Protein AF-A0A4Q5TP94-F1 (afdb_monomer)

Radius of gyration: 24.28 Å; Cα contacts (8 Å, |Δi|>4): 261; chains: 1; bounding box: 68×32×85 Å

Structure (mmCIF, N/CA/C/O backbone):
data_AF-A0A4Q5TP94-F1
#
_entry.id   AF-A0A4Q5TP94-F1
#
loop_
_atom_site.group_PDB
_atom_site.id
_atom_site.type_symbol
_atom_site.label_atom_id
_atom_site.label_alt_id
_atom_site.label_comp_id
_atom_site.label_asym_id
_atom_site.label_entity_id
_atom_site.label_seq_id
_atom_site.pdbx_PDB_ins_code
_atom_site.Cartn_x
_atom_site.Cartn_y
_atom_site.Cartn_z
_atom_site.occupancy
_atom_site.B_iso_or_equiv
_atom_site.auth_seq_id
_atom_site.auth_comp_id
_atom_site.auth_asym_id
_atom_site.auth_atom_id
_atom_site.pdbx_PDB_model_num
ATOM 1 N N . MET A 1 1 ? -49.641 6.069 -58.914 1.00 44.62 1 MET A N 1
ATOM 2 C CA . MET A 1 1 ? -48.815 5.006 -58.295 1.00 44.62 1 MET A CA 1
ATOM 3 C C . MET A 1 1 ? -47.533 5.619 -57.755 1.00 44.62 1 MET A C 1
ATOM 5 O O . MET A 1 1 ? -46.733 6.063 -58.564 1.00 44.62 1 MET A O 1
ATOM 9 N N . LYS A 1 2 ? -47.391 5.685 -56.424 1.00 38.88 2 LYS A N 1
ATOM 10 C CA . LYS A 1 2 ? -46.153 5.626 -55.612 1.00 38.88 2 LYS A CA 1
ATOM 11 C C . LYS A 1 2 ? -46.504 6.172 -54.222 1.00 38.88 2 LYS A C 1
ATOM 13 O O . LYS A 1 2 ? -46.654 7.372 -54.035 1.00 38.88 2 LYS A O 1
ATOM 18 N N . LYS A 1 3 ? -46.765 5.251 -53.290 1.00 39.19 3 LYS A N 1
ATOM 19 C CA . LYS A 1 3 ? -47.048 5.538 -51.880 1.00 39.19 3 LYS A CA 1
ATOM 20 C C . LYS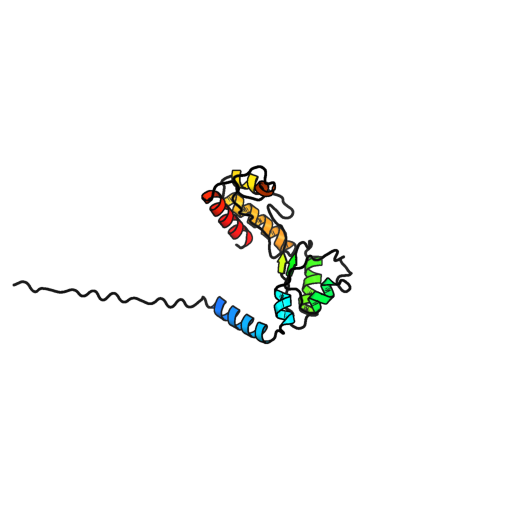 A 1 3 ? -45.753 6.023 -51.222 1.00 39.19 3 LYS A C 1
ATOM 22 O O . LYS A 1 3 ? -44.737 5.342 -51.323 1.00 39.19 3 LYS A O 1
ATOM 27 N N . ILE A 1 4 ? -45.804 7.180 -50.571 1.00 48.00 4 ILE A N 1
ATOM 28 C CA . ILE A 1 4 ? -44.756 7.680 -49.677 1.00 48.00 4 ILE A CA 1
ATOM 29 C C . ILE A 1 4 ? -44.855 6.861 -48.387 1.00 48.00 4 ILE A C 1
ATOM 31 O O . ILE A 1 4 ? -45.866 6.932 -47.690 1.00 48.00 4 ILE A O 1
ATOM 35 N N . LEU A 1 5 ? -43.842 6.039 -48.112 1.00 42.38 5 LEU A N 1
ATOM 36 C CA . LEU A 1 5 ? -43.713 5.294 -46.862 1.00 42.38 5 LEU A CA 1
ATOM 37 C C . LEU A 1 5 ? -42.702 6.033 -45.978 1.00 42.38 5 LEU A C 1
ATOM 39 O O . LEU A 1 5 ? -41.497 5.971 -46.207 1.00 42.38 5 LEU A O 1
ATOM 43 N N . LEU A 1 6 ? -43.224 6.775 -45.003 1.00 41.06 6 LEU A N 1
ATOM 44 C CA . LEU A 1 6 ? -42.462 7.415 -43.938 1.00 41.06 6 LEU A CA 1
ATOM 45 C C . LEU A 1 6 ? -42.059 6.318 -42.934 1.00 41.06 6 LEU A C 1
ATOM 47 O O . LEU A 1 6 ? -42.910 5.798 -42.213 1.00 41.06 6 LEU A O 1
ATOM 51 N N . LEU A 1 7 ? -40.787 5.922 -42.908 1.00 41.53 7 LEU A N 1
ATOM 52 C CA . LEU A 1 7 ? -40.250 5.039 -41.868 1.00 41.53 7 LEU A CA 1
ATOM 53 C C . LEU A 1 7 ? -39.811 5.896 -40.673 1.00 41.53 7 LEU A C 1
ATOM 55 O O . LEU A 1 7 ? -38.733 6.483 -40.682 1.00 41.53 7 LEU A O 1
ATOM 59 N N . LEU A 1 8 ? -40.662 5.970 -39.646 1.00 42.34 8 LEU A N 1
ATOM 60 C CA . LEU A 1 8 ? -40.268 6.403 -38.305 1.00 42.34 8 LEU A CA 1
ATOM 61 C C . LEU A 1 8 ? -39.469 5.267 -37.651 1.00 42.34 8 LEU A C 1
ATOM 63 O O . LEU A 1 8 ? -40.040 4.285 -37.179 1.00 42.34 8 LEU A O 1
ATOM 67 N N . THR A 1 9 ? -38.145 5.387 -37.602 1.00 46.38 9 THR A N 1
ATOM 68 C CA . THR A 1 9 ? -37.312 4.547 -36.734 1.00 46.38 9 THR A CA 1
ATOM 69 C C . THR A 1 9 ? -37.338 5.120 -35.323 1.00 46.38 9 THR A C 1
ATOM 71 O O . THR A 1 9 ? -36.648 6.088 -35.007 1.00 46.38 9 THR A O 1
ATOM 74 N N . MET A 1 10 ? -38.173 4.528 -34.476 1.00 43.81 10 MET A N 1
ATOM 75 C CA . MET A 1 10 ? -38.225 4.786 -33.043 1.00 43.81 10 MET A CA 1
ATOM 76 C C . MET A 1 10 ? -37.039 4.071 -32.379 1.00 43.81 10 MET A C 1
ATOM 78 O O . MET A 1 10 ? -37.111 2.887 -32.060 1.00 43.81 10 MET A O 1
ATOM 82 N N . SER A 1 11 ? -35.919 4.777 -32.216 1.00 48.62 11 SER A N 1
ATOM 83 C CA . SER A 1 11 ? -34.783 4.292 -31.427 1.00 48.62 11 SER A CA 1
ATOM 84 C C . SER A 1 11 ? -35.174 4.258 -29.952 1.00 48.62 11 SER A C 1
ATOM 86 O O . SER A 1 11 ? -35.236 5.292 -29.288 1.00 48.62 11 SER A O 1
ATOM 88 N N . ALA A 1 12 ? -35.454 3.062 -29.437 1.00 45.84 12 ALA A N 1
ATOM 89 C CA . ALA A 1 12 ? -35.575 2.827 -28.008 1.00 45.84 12 ALA A CA 1
ATOM 90 C C . ALA A 1 12 ? -34.204 3.060 -27.356 1.00 45.84 12 ALA A C 1
ATOM 92 O O . ALA A 1 12 ? -33.287 2.250 -27.489 1.00 45.84 12 ALA A O 1
ATOM 93 N N . VAL A 1 13 ? -34.062 4.185 -26.656 1.00 49.41 13 VAL A N 1
ATOM 94 C CA . VAL A 1 13 ? -32.959 4.411 -25.722 1.00 49.41 13 VAL A CA 1
ATOM 95 C C . VAL A 1 13 ? -33.179 3.454 -24.554 1.00 49.41 13 VAL A C 1
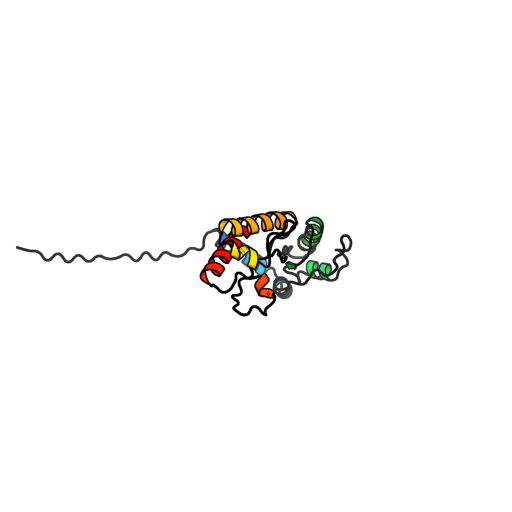ATOM 97 O O . VAL A 1 13 ? -33.965 3.727 -23.649 1.00 49.41 13 VAL A O 1
ATOM 100 N N . LEU A 1 14 ? -32.517 2.295 -24.587 1.00 45.00 14 LEU A N 1
ATOM 101 C CA . LEU A 1 14 ? -32.335 1.497 -23.383 1.00 45.00 14 LEU A CA 1
ATOM 102 C C . LEU A 1 14 ? -31.429 2.296 -22.446 1.00 45.00 14 LEU A C 1
ATOM 104 O O . LEU A 1 14 ? -30.211 2.330 -22.610 1.00 45.00 14 LEU A O 1
ATOM 108 N N . CYS A 1 15 ? -32.037 2.938 -21.451 1.00 41.38 15 CYS A N 1
ATOM 109 C CA . CYS A 1 15 ? -31.337 3.360 -20.250 1.00 41.38 15 CYS A CA 1
ATOM 110 C C . CYS A 1 15 ? -30.747 2.106 -19.597 1.00 41.38 15 CYS A C 1
ATOM 112 O O . CYS A 1 15 ? -31.443 1.362 -18.904 1.00 41.38 15 CYS A O 1
ATOM 114 N N . ALA A 1 16 ? -29.462 1.854 -19.840 1.00 45.34 16 ALA A N 1
ATOM 115 C CA . ALA A 1 16 ? -28.683 0.924 -19.047 1.00 45.34 16 ALA A CA 1
ATOM 116 C C . ALA A 1 16 ? -28.601 1.497 -17.627 1.00 45.34 16 ALA A C 1
ATOM 118 O O . ALA A 1 16 ? -27.752 2.330 -17.317 1.00 45.34 16 ALA A O 1
ATOM 119 N N . ASN A 1 17 ? -29.536 1.088 -16.769 1.00 50.16 17 ASN A N 1
ATOM 120 C CA . ASN A 1 17 ? -29.425 1.290 -15.335 1.00 50.16 17 ASN A CA 1
ATOM 121 C C . ASN A 1 17 ? -28.143 0.582 -14.888 1.00 50.16 17 ASN A C 1
ATOM 123 O O . ASN A 1 17 ? -28.095 -0.646 -14.831 1.00 50.16 17 ASN A O 1
ATOM 127 N N . GLY A 1 18 ? -27.098 1.362 -14.610 1.00 50.06 18 GLY A N 1
ATOM 128 C CA . GLY A 1 18 ? -25.854 0.890 -14.022 1.00 50.06 18 GLY A CA 1
ATOM 129 C C . GLY A 1 18 ? -26.111 0.375 -12.611 1.00 50.06 18 GLY A C 1
ATOM 130 O O . GLY A 1 18 ? -25.888 1.079 -11.630 1.00 50.06 18 GLY A O 1
ATOM 131 N N . GLN A 1 19 ? -26.610 -0.854 -12.493 1.00 52.62 19 GLN A N 1
ATOM 132 C CA . GLN A 1 19 ? -26.571 -1.578 -11.234 1.00 52.62 19 GLN A CA 1
ATOM 133 C C . GLN A 1 19 ? -25.100 -1.840 -10.922 1.00 52.62 19 GLN A C 1
ATOM 135 O O . GLN A 1 19 ? -24.425 -2.580 -11.638 1.00 52.62 19 GLN A O 1
ATOM 140 N N . ALA A 1 20 ? -24.592 -1.205 -9.865 1.00 55.50 20 ALA A N 1
ATOM 141 C CA . ALA A 1 20 ? -23.277 -1.529 -9.334 1.00 55.50 20 ALA A CA 1
ATOM 142 C C . ALA A 1 20 ? -23.196 -3.056 -9.118 1.00 55.50 20 ALA A C 1
ATOM 144 O O . ALA A 1 20 ? -24.155 -3.636 -8.596 1.00 55.50 20 ALA A O 1
ATOM 145 N N . PRO A 1 21 ? -22.096 -3.721 -9.521 1.00 60.91 21 PRO A N 1
ATOM 146 C CA . PRO A 1 21 ? -21.988 -5.175 -9.453 1.00 60.91 21 PRO A CA 1
ATOM 147 C C . PRO A 1 21 ? -22.310 -5.677 -8.040 1.00 60.91 21 PRO A C 1
ATOM 149 O O . PRO A 1 21 ? -21.938 -5.043 -7.055 1.00 60.91 21 PRO A O 1
ATOM 152 N N . ALA A 1 22 ? -23.004 -6.814 -7.922 1.00 67.06 22 ALA A N 1
ATOM 153 C CA . ALA A 1 22 ? -23.578 -7.319 -6.664 1.00 67.06 22 ALA A CA 1
ATOM 154 C C . ALA A 1 22 ? -22.586 -7.406 -5.477 1.00 67.06 22 ALA A C 1
ATOM 156 O O . ALA A 1 22 ? -22.991 -7.336 -4.314 1.00 67.06 22 ALA A O 1
ATOM 157 N N . GLN A 1 23 ? -21.283 -7.515 -5.754 1.00 69.44 23 GLN A N 1
ATOM 158 C CA . GLN A 1 23 ? -20.205 -7.446 -4.762 1.00 69.44 23 GLN A CA 1
ATOM 159 C C . GLN A 1 23 ? -20.129 -6.081 -4.055 1.00 69.44 23 GLN A C 1
ATOM 161 O O . GLN A 1 23 ? -19.986 -6.031 -2.833 1.00 69.44 23 GLN A O 1
ATOM 166 N N . ASN A 1 24 ? -20.330 -4.984 -4.789 1.00 83.62 24 ASN A N 1
ATOM 167 C CA . ASN A 1 24 ? -20.349 -3.629 -4.238 1.00 83.62 24 ASN A CA 1
ATOM 168 C C . ASN A 1 24 ? -21.548 -3.411 -3.310 1.00 83.62 24 ASN A C 1
ATOM 170 O O . ASN A 1 24 ? -21.418 -2.727 -2.298 1.00 83.62 24 ASN A O 1
ATOM 174 N N . ALA A 1 25 ? -22.694 -4.039 -3.595 1.00 92.12 25 ALA A N 1
ATOM 175 C CA . ALA A 1 25 ? -23.866 -3.961 -2.725 1.00 92.12 25 ALA A CA 1
ATOM 176 C C . ALA A 1 25 ? -23.618 -4.650 -1.371 1.00 92.12 25 ALA A C 1
ATOM 178 O O . ALA A 1 25 ? -23.856 -4.046 -0.326 1.00 92.12 25 ALA A O 1
ATOM 179 N N . LYS A 1 26 ? -23.068 -5.876 -1.372 1.00 95.44 26 LYS A N 1
ATOM 180 C CA . LYS A 1 26 ? -22.719 -6.598 -0.133 1.00 95.44 26 LYS A CA 1
ATOM 181 C C . LYS A 1 26 ? -21.668 -5.851 0.689 1.00 95.44 26 LYS A C 1
ATOM 183 O O . LYS A 1 26 ? -21.837 -5.707 1.899 1.00 95.44 26 LYS A O 1
ATOM 188 N N . MET A 1 27 ? -20.618 -5.349 0.031 1.00 95.88 27 MET A N 1
ATOM 189 C CA . MET A 1 27 ? -19.582 -4.536 0.674 1.00 95.88 27 MET A CA 1
ATOM 190 C C . MET A 1 27 ? -20.186 -3.286 1.318 1.00 95.88 27 MET A C 1
ATOM 192 O O . MET A 1 27 ? -19.929 -3.020 2.490 1.00 95.88 27 MET A O 1
ATOM 196 N N . LYS A 1 28 ? -21.049 -2.564 0.594 1.00 95.94 28 LYS A N 1
ATOM 197 C CA . LYS A 1 28 ? -21.728 -1.376 1.117 1.00 95.94 28 LYS A CA 1
ATOM 198 C C . LYS A 1 28 ? -22.568 -1.701 2.350 1.00 95.94 28 LYS A C 1
ATOM 200 O O . LYS A 1 28 ? -22.424 -1.035 3.366 1.00 95.94 28 LYS A O 1
ATOM 205 N N . THR A 1 29 ? -23.405 -2.738 2.296 1.00 97.75 29 THR A N 1
ATOM 206 C CA . THR A 1 29 ? -24.230 -3.144 3.445 1.00 97.75 29 THR A CA 1
ATOM 207 C C . THR A 1 29 ? -23.375 -3.502 4.661 1.00 97.75 29 THR A C 1
ATOM 209 O O . THR A 1 29 ? -23.708 -3.103 5.778 1.00 97.75 29 THR A O 1
ATOM 212 N N . PHE A 1 30 ? -22.267 -4.219 4.457 1.00 97.81 30 PHE A N 1
ATOM 213 C CA . PHE A 1 30 ? -21.338 -4.569 5.529 1.00 97.81 30 PHE A CA 1
ATOM 214 C C . PHE A 1 30 ? -20.686 -3.328 6.155 1.00 97.81 30 PHE A C 1
ATOM 216 O O . PHE A 1 30 ? -20.743 -3.160 7.375 1.00 97.81 30 PHE A O 1
ATOM 223 N N . ILE A 1 31 ? -20.118 -2.438 5.332 1.00 98.06 31 ILE A N 1
ATOM 224 C CA . ILE A 1 31 ? -19.445 -1.218 5.801 1.00 98.06 31 ILE A CA 1
ATOM 225 C C . ILE A 1 31 ? -20.443 -0.281 6.486 1.00 98.06 31 ILE A C 1
ATOM 227 O O . ILE A 1 31 ? -20.159 0.199 7.579 1.00 98.06 31 ILE A O 1
ATOM 231 N N . ASP A 1 32 ? -21.636 -0.076 5.922 1.00 98.38 32 ASP A N 1
ATOM 232 C CA . ASP A 1 32 ? -22.679 0.757 6.533 1.00 98.38 32 ASP A CA 1
ATOM 233 C C . ASP A 1 32 ? -23.067 0.229 7.925 1.00 98.38 32 ASP A C 1
ATOM 235 O O . ASP A 1 32 ? -23.235 0.999 8.873 1.00 98.38 32 ASP A O 1
ATOM 239 N N . ALA A 1 33 ? -23.198 -1.094 8.072 1.00 98.62 33 ALA A N 1
ATOM 240 C CA . ALA A 1 33 ? -23.507 -1.722 9.352 1.00 98.62 33 ALA A CA 1
ATOM 241 C C . ALA A 1 33 ? -22.349 -1.612 10.359 1.00 98.62 33 ALA A C 1
ATOM 243 O O . ALA A 1 33 ? -22.603 -1.439 11.552 1.00 98.62 33 ALA A O 1
ATOM 244 N N . LEU A 1 34 ? -21.094 -1.692 9.904 1.00 98.69 34 LEU A N 1
ATOM 245 C CA . LEU A 1 34 ? -19.908 -1.495 10.742 1.00 98.69 34 LEU A CA 1
ATOM 246 C C . LEU A 1 34 ? -19.784 -0.034 11.201 1.00 98.69 34 LEU A C 1
ATOM 248 O O . LEU A 1 34 ? -19.689 0.225 12.398 1.00 98.69 34 LEU A O 1
ATOM 252 N N . MET A 1 35 ? -19.891 0.923 10.277 1.00 98.56 35 MET A N 1
ATOM 253 C CA . MET A 1 35 ? -19.785 2.365 10.540 1.00 98.56 35 MET A CA 1
ATOM 254 C C . MET A 1 35 ? -20.866 2.883 11.498 1.00 98.56 35 MET A C 1
ATOM 256 O O . MET A 1 35 ? -20.621 3.833 12.245 1.00 98.56 35 MET A O 1
ATOM 260 N N . LYS A 1 36 ? -22.054 2.259 11.517 1.00 98.62 36 LYS A N 1
ATOM 261 C CA . LYS A 1 36 ? -23.118 2.544 12.501 1.00 98.62 36 LYS A CA 1
ATOM 262 C C . LYS A 1 36 ? -22.758 2.122 13.925 1.00 98.62 36 LYS A C 1
ATOM 264 O O . LYS A 1 36 ? -23.311 2.674 14.868 1.00 98.62 36 LYS A O 1
ATOM 269 N N . LYS A 1 37 ? -21.860 1.148 14.089 1.00 98.75 37 LYS A N 1
ATOM 270 C CA . LYS 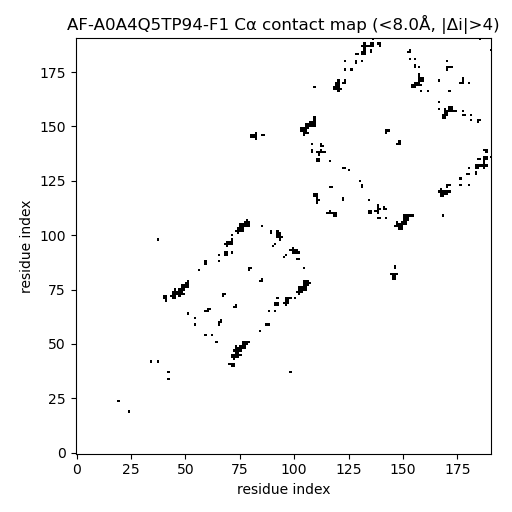A 1 37 ? -21.397 0.681 15.403 1.00 98.75 37 LYS A CA 1
ATOM 271 C C . LYS A 1 37 ? -20.225 1.498 15.934 1.00 98.75 37 LYS A C 1
ATOM 273 O O . LYS A 1 37 ? -19.932 1.372 17.119 1.00 98.75 37 LYS A O 1
ATOM 278 N N . MET A 1 38 ? -19.545 2.266 15.084 1.00 98.75 38 MET A N 1
ATOM 279 C CA . MET A 1 38 ? -18.345 3.026 15.437 1.00 98.75 38 MET A CA 1
ATOM 280 C C . MET A 1 38 ? -18.681 4.336 16.149 1.00 98.75 38 MET A C 1
ATOM 282 O O . MET A 1 38 ? -19.584 5.063 15.721 1.00 98.75 38 MET A O 1
ATOM 286 N N . THR A 1 39 ? -17.901 4.673 17.175 1.00 98.75 39 THR A N 1
ATOM 287 C CA . THR A 1 39 ? -17.875 6.032 17.731 1.00 98.75 39 THR A CA 1
ATOM 288 C C . THR A 1 39 ? -17.196 6.995 16.752 1.00 98.75 39 THR A C 1
ATOM 290 O O . THR A 1 39 ? -16.680 6.589 15.705 1.00 98.75 39 THR A O 1
ATOM 293 N N . LEU A 1 40 ? -17.210 8.295 17.056 1.00 98.56 40 LEU A N 1
ATOM 294 C CA . LEU A 1 40 ? -16.487 9.273 16.245 1.00 98.56 40 LEU A CA 1
ATOM 295 C C . LEU A 1 40 ? -14.972 9.021 16.302 1.00 98.56 40 LEU A C 1
ATOM 297 O O . LEU A 1 40 ? -14.303 9.053 15.274 1.00 98.56 40 LEU A O 1
ATOM 301 N N . GLU A 1 41 ? -14.450 8.701 17.481 1.00 98.44 41 GLU A N 1
ATOM 302 C CA . GLU A 1 41 ? -13.029 8.464 17.740 1.00 98.44 41 GLU A CA 1
ATOM 303 C C . GLU A 1 41 ? -12.509 7.253 16.965 1.00 98.44 41 GLU A C 1
ATOM 305 O O . GLU A 1 41 ? -11.434 7.321 16.381 1.00 98.44 41 GLU A O 1
ATOM 310 N N . GLU A 1 42 ? -13.280 6.167 16.884 1.00 98.69 42 GLU A N 1
ATOM 311 C CA . GLU A 1 42 ? -12.896 4.991 16.092 1.00 98.69 42 GLU A CA 1
ATOM 312 C C . GLU A 1 42 ? -12.904 5.291 14.588 1.00 98.69 42 GLU A C 1
ATOM 314 O O . GLU A 1 42 ? -12.067 4.771 13.852 1.00 98.69 42 GLU A O 1
ATOM 319 N N . LYS A 1 43 ? -13.818 6.152 14.111 1.00 98.75 43 LYS A N 1
ATOM 320 C CA . LYS A 1 43 ? -13.825 6.603 12.706 1.00 98.75 43 LYS A CA 1
ATOM 321 C C . LYS A 1 43 ? -12.593 7.441 12.399 1.00 98.75 43 LYS A C 1
ATOM 323 O O . LYS A 1 43 ? -11.964 7.219 11.372 1.00 98.75 43 LYS A O 1
ATOM 328 N N . LEU A 1 44 ? -12.230 8.355 13.299 1.00 98.38 44 LEU A N 1
ATOM 329 C CA . LEU A 1 44 ? -10.986 9.122 13.201 1.00 98.38 44 LEU A CA 1
ATOM 330 C C . LEU A 1 44 ? -9.762 8.200 13.260 1.00 98.38 44 LEU A C 1
ATOM 332 O O . LEU A 1 44 ? -8.819 8.384 12.498 1.00 98.38 44 LEU A O 1
ATOM 336 N N . GLY A 1 45 ? -9.806 7.165 14.099 1.00 97.88 45 GLY A N 1
ATOM 337 C CA . GLY A 1 45 ? -8.761 6.154 14.205 1.00 97.88 45 GLY A CA 1
ATOM 338 C C . GLY A 1 45 ? -8.478 5.428 12.892 1.00 97.88 45 GLY A C 1
ATOM 339 O O . GLY A 1 45 ? -7.316 5.202 12.567 1.00 97.88 45 GLY A O 1
ATOM 340 N N . GLN A 1 46 ? -9.509 5.137 12.092 1.00 98.62 46 GLN A N 1
ATOM 341 C CA . GLN A 1 46 ? -9.335 4.530 10.765 1.00 98.62 46 GLN A CA 1
ATOM 342 C C . GLN A 1 46 ? -8.582 5.427 9.769 1.00 98.62 46 GLN A C 1
ATOM 344 O O . GLN A 1 46 ? -8.029 4.917 8.799 1.00 98.62 46 GLN A O 1
ATOM 349 N N . LEU A 1 47 ? -8.526 6.741 10.006 1.00 98.12 47 LEU A N 1
ATOM 350 C CA . LEU A 1 47 ? -7.791 7.698 9.169 1.00 98.12 47 LEU A CA 1
ATOM 351 C C . LEU A 1 47 ? -6.326 7.861 9.599 1.00 98.12 47 LEU A C 1
ATOM 353 O O . LEU A 1 47 ? -5.581 8.615 8.976 1.00 98.12 47 LEU A O 1
ATOM 357 N N . ASN A 1 48 ? -5.911 7.188 10.674 1.00 96.00 48 ASN A N 1
ATOM 358 C CA . ASN A 1 48 ? -4.581 7.323 11.243 1.00 96.00 48 ASN A CA 1
ATOM 359 C C . ASN A 1 48 ? -3.641 6.213 10.742 1.00 96.00 48 ASN A C 1
ATOM 361 O O . ASN A 1 48 ? -3.929 5.022 10.911 1.00 96.00 48 ASN A O 1
ATOM 365 N N . LEU A 1 49 ? -2.499 6.621 10.181 1.00 95.00 49 LEU A N 1
ATOM 366 C CA . LEU A 1 49 ? -1.430 5.757 9.665 1.00 95.00 49 LEU A CA 1
ATOM 367 C C . LEU A 1 49 ? -0.081 6.143 10.306 1.00 95.00 49 LEU A C 1
ATOM 369 O O . LEU A 1 49 ? 0.736 6.821 9.682 1.00 95.00 49 LEU A O 1
ATOM 373 N N . PRO A 1 50 ? 0.158 5.781 11.577 1.00 90.00 50 PRO A N 1
ATOM 374 C CA . PRO A 1 50 ? 1.425 6.055 12.237 1.00 90.00 50 PRO A CA 1
ATOM 375 C C . PRO A 1 50 ? 2.536 5.115 11.751 1.00 90.00 50 PRO A C 1
ATOM 377 O O . PRO A 1 50 ? 2.296 4.004 11.270 1.00 90.00 50 PRO A O 1
ATOM 380 N N . THR A 1 51 ? 3.783 5.545 11.941 1.00 81.00 51 THR A N 1
ATOM 381 C CA . THR A 1 51 ? 4.925 4.630 11.900 1.00 81.00 51 THR A CA 1
ATOM 382 C C . THR A 1 51 ? 4.850 3.691 13.100 1.00 81.00 51 THR A C 1
ATOM 384 O O . THR A 1 51 ? 4.366 4.053 14.175 1.00 81.00 51 THR A O 1
ATOM 387 N N . SER A 1 52 ? 5.340 2.464 12.946 1.00 67.44 52 SER A N 1
ATOM 388 C CA . SER A 1 52 ? 5.307 1.491 14.040 1.00 67.44 52 SER A CA 1
ATOM 389 C C . SER A 1 52 ? 6.225 1.830 15.217 1.00 67.44 52 SER A C 1
ATOM 391 O O . SER A 1 52 ? 6.088 1.215 16.272 1.00 67.44 52 SER A O 1
ATOM 393 N N . GLY A 1 53 ? 7.189 2.739 15.028 1.00 62.44 53 GLY A N 1
ATOM 394 C CA . GLY A 1 53 ? 8.326 2.913 15.935 1.00 62.44 53 GLY A CA 1
ATOM 395 C C . GLY A 1 53 ? 9.127 1.616 16.128 1.00 62.44 53 GLY A C 1
ATOM 396 O O . GLY A 1 53 ? 8.937 0.635 15.395 1.00 62.44 53 GLY A O 1
ATOM 397 N N . ASP A 1 54 ? 9.983 1.599 17.152 1.00 52.19 54 ASP A N 1
ATOM 398 C CA . ASP A 1 54 ? 10.766 0.439 17.602 1.00 52.19 54 ASP A CA 1
ATOM 399 C C . ASP A 1 54 ? 9.886 -0.614 18.296 1.00 52.19 54 ASP A C 1
ATOM 401 O O . ASP A 1 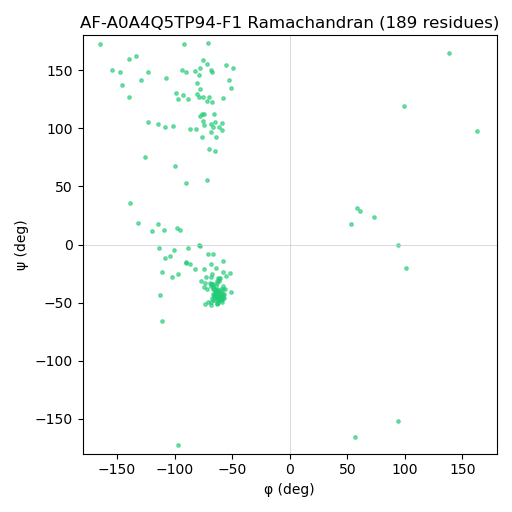54 ? 10.122 -0.994 19.439 1.00 52.19 54 ASP A O 1
ATOM 405 N N . MET A 1 55 ? 8.825 -1.104 17.647 1.00 57.84 55 MET A N 1
ATOM 406 C CA . MET A 1 55 ? 8.123 -2.279 18.167 1.00 57.84 55 MET A CA 1
ATOM 407 C C . MET A 1 55 ? 9.097 -3.464 18.192 1.00 57.84 55 MET A C 1
ATOM 409 O O . MET A 1 55 ? 9.359 -4.083 17.160 1.00 57.84 55 MET A O 1
ATOM 413 N N . VAL A 1 56 ? 9.647 -3.783 19.359 1.00 53.81 56 VAL A N 1
ATOM 414 C CA . VAL A 1 56 ? 10.481 -4.966 19.567 1.00 53.81 56 VAL A CA 1
ATOM 415 C C . VAL A 1 56 ? 9.568 -6.186 19.692 1.00 53.81 56 VAL A C 1
ATOM 417 O O . VAL A 1 56 ? 8.535 -6.165 20.367 1.00 53.81 56 VAL A O 1
ATOM 420 N N . THR A 1 57 ? 9.912 -7.267 18.995 1.00 53.25 57 THR A N 1
ATOM 421 C CA . THR A 1 57 ? 9.202 -8.548 19.093 1.00 53.25 57 THR A CA 1
ATOM 422 C C . THR A 1 57 ? 9.210 -9.046 20.538 1.00 53.25 57 THR A C 1
ATOM 424 O O . THR A 1 57 ? 10.276 -9.167 21.129 1.00 53.25 57 THR A O 1
ATOM 427 N N . GLY A 1 58 ? 8.034 -9.348 21.095 1.00 48.72 58 GLY A N 1
ATOM 428 C CA . GLY A 1 58 ? 7.873 -9.770 22.496 1.00 48.72 58 GLY A CA 1
ATOM 429 C C . GLY A 1 58 ? 7.383 -8.667 23.445 1.00 48.72 58 GLY A C 1
ATOM 430 O O . GLY A 1 58 ? 6.773 -8.983 24.459 1.00 48.72 58 GLY A O 1
ATOM 431 N N . GLU A 1 59 ? 7.526 -7.390 23.074 1.00 52.38 59 GLU A N 1
ATOM 432 C CA . GLU A 1 59 ? 7.038 -6.229 23.848 1.00 52.38 59 GLU A CA 1
ATOM 433 C C . GLU A 1 59 ? 5.839 -5.533 23.189 1.00 52.38 59 GLU A C 1
ATOM 435 O O . GLU A 1 59 ? 5.411 -4.444 23.577 1.00 52.38 59 GLU A O 1
ATOM 440 N N . ALA A 1 60 ? 5.235 -6.183 22.193 1.00 52.88 60 ALA A N 1
ATOM 441 C CA . ALA A 1 60 ? 4.084 -5.644 21.482 1.00 52.88 60 ALA A CA 1
ATOM 442 C C . ALA A 1 60 ? 2.892 -5.336 22.411 1.00 52.88 60 ALA A C 1
ATOM 444 O O . ALA A 1 60 ? 2.006 -4.615 21.995 1.00 52.88 60 ALA A O 1
ATOM 445 N N . GLY A 1 61 ? 2.853 -5.818 23.659 1.00 51.50 61 GLY A N 1
ATOM 446 C CA . GLY A 1 61 ? 1.818 -5.458 24.638 1.00 51.50 61 GLY A CA 1
ATOM 447 C C . GLY A 1 61 ? 2.039 -4.137 25.396 1.00 51.50 61 GLY A C 1
ATOM 448 O O . GLY A 1 61 ? 1.075 -3.586 25.923 1.00 51.50 61 GLY A O 1
ATOM 449 N N . SER A 1 62 ? 3.270 -3.619 25.471 1.00 56.84 62 SER A N 1
ATOM 450 C CA . SER A 1 62 ? 3.644 -2.470 26.323 1.00 56.84 62 SER A CA 1
ATOM 451 C C . SER A 1 62 ? 3.931 -1.178 25.553 1.00 56.84 62 SER A C 1
ATOM 453 O O . SER A 1 62 ? 4.000 -0.107 26.162 1.00 56.84 62 SER A O 1
ATOM 455 N N . SER A 1 63 ? 4.047 -1.249 24.226 1.00 71.38 63 SER A N 1
ATOM 456 C CA . SER A 1 63 ? 4.286 -0.076 23.380 1.00 71.38 63 SER A CA 1
ATOM 457 C C . SER A 1 63 ? 3.083 0.884 23.336 1.00 71.38 63 SER A C 1
ATOM 459 O O . SER A 1 63 ? 1.924 0.473 23.438 1.00 71.38 63 SER A O 1
ATOM 461 N N . ASP A 1 64 ? 3.342 2.184 23.147 1.00 82.00 64 ASP A N 1
ATOM 462 C CA . ASP A 1 64 ? 2.285 3.199 22.983 1.00 82.00 64 ASP A CA 1
ATOM 463 C C . ASP A 1 64 ? 1.368 2.879 21.790 1.00 82.00 64 ASP A C 1
ATOM 465 O O . ASP A 1 64 ? 0.147 3.042 21.851 1.00 82.00 64 ASP A O 1
ATOM 469 N N . ILE A 1 65 ? 1.943 2.322 20.720 1.00 85.56 65 ILE A N 1
ATOM 470 C CA . ILE A 1 65 ? 1.178 1.947 19.535 1.00 85.56 65 ILE A CA 1
ATOM 471 C C . ILE A 1 65 ? 0.204 0.796 19.811 1.00 85.56 65 ILE A C 1
ATOM 473 O O . ILE A 1 65 ? -0.927 0.832 19.335 1.00 85.56 65 ILE A O 1
ATOM 477 N N . ALA A 1 66 ? 0.568 -0.174 20.649 1.00 87.25 66 ALA A N 1
ATOM 478 C CA . ALA A 1 66 ? -0.323 -1.270 21.017 1.00 87.25 66 ALA A CA 1
ATOM 479 C C . ALA A 1 66 ? -1.572 -0.798 21.764 1.00 87.25 66 ALA A C 1
ATOM 481 O O . ALA A 1 66 ? -2.677 -1.276 21.500 1.00 87.25 66 ALA A O 1
ATOM 482 N N . LYS A 1 67 ? -1.406 0.189 22.653 1.00 90.81 67 LYS A N 1
ATOM 483 C CA . LYS A 1 67 ? -2.521 0.830 23.361 1.00 90.81 67 LYS A CA 1
ATOM 484 C C . LYS A 1 67 ? -3.446 1.546 22.380 1.00 90.81 67 LYS A C 1
ATOM 486 O O . LYS A 1 67 ? -4.658 1.356 22.446 1.00 90.81 67 LYS A O 1
ATOM 491 N N . LYS A 1 68 ? -2.880 2.300 21.431 1.00 93.50 68 LYS A N 1
ATOM 492 C CA . LYS A 1 68 ? -3.642 2.986 20.374 1.00 93.50 68 LYS A CA 1
ATOM 493 C C . LYS A 1 68 ? -4.402 2.006 19.477 1.00 93.50 68 LYS A C 1
ATOM 495 O O . LYS A 1 68 ? -5.564 2.250 19.161 1.00 93.50 68 LYS A O 1
ATOM 500 N N . ILE A 1 69 ? -3.794 0.873 19.116 1.00 94.62 69 ILE A N 1
ATOM 501 C CA . ILE A 1 69 ? -4.456 -0.195 18.349 1.00 94.62 69 ILE A CA 1
ATOM 502 C C . ILE A 1 69 ? -5.635 -0.776 19.140 1.00 94.62 69 ILE A C 1
ATOM 504 O O . ILE A 1 69 ? -6.748 -0.844 18.620 1.00 94.62 69 ILE A O 1
ATOM 508 N N . ALA A 1 70 ? -5.428 -1.152 20.407 1.00 94.50 70 ALA A N 1
ATOM 509 C CA . ALA A 1 70 ? -6.496 -1.688 21.254 1.00 94.50 70 ALA A CA 1
ATOM 510 C C . ALA A 1 70 ? -7.638 -0.675 21.474 1.00 94.50 70 ALA A C 1
ATOM 512 O O . ALA A 1 70 ? -8.801 -1.062 21.557 1.00 94.50 70 ALA A O 1
ATOM 513 N N . ALA A 1 71 ? -7.325 0.623 21.496 1.00 96.25 71 ALA A N 1
ATOM 514 C CA . ALA A 1 71 ? -8.300 1.708 21.581 1.00 96.25 71 ALA A CA 1
ATOM 515 C C . ALA A 1 71 ? -9.009 2.033 20.246 1.00 96.25 71 ALA A C 1
ATOM 517 O O . ALA A 1 71 ? -9.851 2.927 20.215 1.00 96.25 71 ALA A O 1
ATOM 518 N N . GLY A 1 72 ? -8.689 1.344 19.143 1.00 97.25 72 GLY A N 1
ATOM 519 C CA . GLY A 1 72 ? -9.295 1.591 17.828 1.00 97.25 72 GLY A CA 1
ATOM 520 C C . GLY A 1 72 ? -8.827 2.884 17.150 1.00 97.25 72 GLY A C 1
ATOM 521 O O . GLY A 1 72 ? -9.537 3.421 16.305 1.00 97.25 72 GLY A O 1
ATOM 522 N N . GLN A 1 73 ? -7.646 3.392 17.513 1.00 97.00 73 GLN A N 1
ATOM 523 C CA . GLN A 1 73 ? -7.104 4.684 17.066 1.00 97.00 73 GLN A CA 1
ATOM 524 C C . GLN A 1 73 ? -6.110 4.568 15.893 1.00 97.00 73 GLN A C 1
ATOM 526 O O . GLN A 1 73 ? -5.353 5.505 15.627 1.00 97.00 73 GLN A O 1
ATOM 531 N N . VAL A 1 74 ? -6.062 3.412 15.226 1.00 96.69 74 VAL A N 1
ATOM 532 C CA . VAL A 1 74 ? -5.115 3.100 14.144 1.00 96.69 74 VAL A CA 1
ATOM 533 C C . VAL A 1 74 ? -5.846 2.328 13.042 1.00 96.69 74 VAL A C 1
ATOM 535 O O . VAL A 1 74 ? -6.487 1.320 13.337 1.00 96.69 74 VAL A O 1
ATOM 538 N N . GLY A 1 75 ? -5.757 2.790 11.791 1.00 97.31 75 GLY A N 1
ATOM 539 C CA . GLY A 1 75 ? -6.318 2.110 10.612 1.00 97.31 75 GLY A CA 1
ATOM 540 C C . GLY A 1 75 ? -5.290 1.261 9.861 1.00 97.31 75 GLY A C 1
ATOM 541 O O . GLY A 1 75 ? -5.622 0.268 9.215 1.00 97.31 75 GLY A O 1
ATOM 542 N N . GLY A 1 76 ? -4.012 1.610 9.986 1.00 96.81 76 GLY A N 1
ATOM 543 C CA . GLY A 1 76 ? -2.913 0.857 9.402 1.00 96.81 76 GLY A CA 1
ATOM 544 C C . GLY A 1 76 ? -1.572 1.255 9.992 1.00 96.81 76 GLY A C 1
ATOM 545 O O . GLY A 1 76 ? -1.467 2.212 10.755 1.00 96.81 76 GLY A O 1
ATOM 546 N N . LEU A 1 77 ? -0.540 0.509 9.624 1.00 95.00 77 LEU A N 1
ATOM 547 C CA . LEU A 1 77 ? 0.855 0.776 9.951 1.00 95.00 77 LEU A CA 1
ATOM 548 C C . LEU A 1 77 ? 1.694 0.620 8.693 1.00 95.00 77 LEU A C 1
ATOM 550 O O . LEU A 1 77 ? 1.277 -0.031 7.734 1.00 95.00 77 LEU A O 1
ATOM 554 N N . PHE A 1 78 ? 2.899 1.174 8.707 1.00 92.69 78 PHE A N 1
ATOM 555 C CA . PHE A 1 78 ? 3.838 0.966 7.616 1.00 92.69 78 PHE A CA 1
ATOM 556 C C . PHE A 1 78 ? 5.271 0.762 8.095 1.00 92.69 78 PHE A C 1
ATOM 558 O O . PHE A 1 78 ? 5.616 1.105 9.229 1.00 92.69 78 PHE A O 1
ATOM 565 N N . ASN A 1 79 ? 6.082 0.159 7.223 1.00 86.44 79 ASN A N 1
ATOM 566 C CA . ASN A 1 79 ? 7.491 -0.179 7.438 1.00 86.44 79 ASN A CA 1
ATOM 567 C C . ASN A 1 79 ? 7.750 -1.155 8.602 1.00 86.44 79 ASN A C 1
ATOM 569 O O . ASN A 1 79 ? 8.834 -1.191 9.182 1.00 86.44 79 ASN A O 1
ATOM 573 N N . ILE A 1 80 ? 6.775 -2.022 8.895 1.00 89.62 80 ILE A N 1
ATOM 574 C CA . ILE A 1 80 ? 6.984 -3.222 9.714 1.00 89.62 80 ILE A CA 1
ATOM 575 C C . ILE A 1 80 ? 7.408 -4.356 8.786 1.00 89.62 80 ILE A C 1
ATOM 577 O O . ILE A 1 80 ? 6.683 -4.675 7.853 1.00 89.62 80 ILE A O 1
ATOM 581 N N . LYS A 1 81 ? 8.548 -4.991 9.064 1.00 90.44 81 LYS A N 1
ATOM 582 C CA . LYS A 1 81 ? 9.057 -6.144 8.309 1.00 90.44 81 LYS A CA 1
ATOM 583 C C . LYS A 1 81 ? 8.914 -7.440 9.113 1.00 90.44 81 LYS A C 1
ATOM 585 O O . LYS A 1 81 ? 9.121 -7.427 10.330 1.00 90.44 81 LYS A O 1
ATOM 590 N N . GLY A 1 82 ? 8.601 -8.543 8.433 1.00 93.25 82 GLY A N 1
ATOM 591 C CA . GLY A 1 82 ? 8.501 -9.880 9.013 1.00 93.25 82 GLY A CA 1
ATOM 592 C C . GLY A 1 82 ? 7.068 -10.317 9.327 1.00 93.25 82 GLY A C 1
ATOM 593 O O . GLY A 1 82 ? 6.412 -9.755 10.212 1.00 93.25 82 GLY A O 1
ATOM 594 N N . ALA A 1 83 ? 6.627 -11.406 8.694 1.00 95.88 83 ALA A N 1
ATOM 595 C CA . ALA A 1 83 ? 5.280 -11.960 8.841 1.00 95.88 83 ALA A CA 1
ATOM 596 C C . ALA A 1 83 ? 4.914 -12.288 10.296 1.00 95.88 83 ALA A C 1
ATOM 598 O O . ALA A 1 83 ? 3.782 -12.058 10.723 1.00 95.88 83 ALA A O 1
ATOM 599 N N . ALA A 1 84 ? 5.868 -12.793 11.086 1.00 94.25 84 ALA A N 1
ATOM 600 C CA . ALA A 1 84 ? 5.646 -13.097 12.500 1.00 94.25 84 ALA A CA 1
ATOM 601 C C . ALA A 1 84 ? 5.304 -11.833 13.306 1.00 94.25 84 ALA A C 1
ATOM 603 O O . ALA A 1 84 ? 4.340 -11.825 14.068 1.00 94.25 84 ALA A O 1
ATOM 604 N N . LYS A 1 85 ? 6.046 -10.739 13.092 1.00 90.88 85 LYS A N 1
ATOM 605 C CA . LYS A 1 85 ? 5.813 -9.463 13.776 1.00 90.88 85 LYS A CA 1
ATOM 606 C C . LYS A 1 85 ? 4.487 -8.840 13.342 1.00 90.88 85 LYS A C 1
ATOM 608 O O . LYS A 1 85 ? 3.698 -8.440 14.194 1.00 90.88 85 LYS A O 1
ATOM 613 N N . ILE A 1 86 ? 4.213 -8.814 12.036 1.00 94.12 86 ILE A N 1
ATOM 614 C CA . ILE A 1 86 ? 2.941 -8.321 11.484 1.00 94.12 86 ILE A CA 1
ATOM 615 C C . ILE A 1 86 ? 1.759 -9.109 12.053 1.00 94.12 86 ILE A C 1
ATOM 617 O O . ILE A 1 86 ? 0.766 -8.513 12.470 1.00 94.12 86 ILE A O 1
ATOM 621 N N . ARG A 1 87 ? 1.876 -10.438 12.146 1.00 95.88 87 ARG A N 1
ATOM 622 C CA . ARG A 1 87 ? 0.835 -11.294 12.722 1.00 95.88 87 ARG A CA 1
ATOM 623 C C . ARG A 1 87 ? 0.539 -10.947 14.177 1.00 95.88 87 ARG A C 1
ATOM 625 O O . ARG A 1 87 ? -0.633 -10.850 14.530 1.00 95.88 87 ARG A O 1
ATOM 632 N N . GLU A 1 88 ? 1.558 -10.761 15.011 1.00 92.75 88 GLU A N 1
ATOM 633 C CA . GLU A 1 88 ? 1.347 -10.399 16.418 1.00 92.75 88 GLU A CA 1
ATOM 634 C C . GLU A 1 88 ? 0.683 -9.024 16.562 1.00 92.75 88 GLU A C 1
ATOM 636 O O . GLU A 1 88 ? -0.240 -8.864 17.359 1.00 92.75 88 GLU A O 1
ATOM 641 N N . VAL A 1 89 ? 1.058 -8.050 15.729 1.00 93.00 89 VAL A N 1
ATOM 642 C CA . VAL A 1 89 ? 0.401 -6.733 15.712 1.00 93.00 89 VAL A CA 1
ATOM 643 C C . VAL A 1 89 ? -1.051 -6.837 15.233 1.00 93.00 89 VAL A C 1
ATOM 645 O O . VAL A 1 89 ? -1.947 -6.257 15.844 1.00 93.00 89 VAL A O 1
ATOM 648 N N . GLN A 1 90 ? -1.319 -7.620 14.185 1.00 96.88 90 GLN A N 1
ATOM 649 C CA . GLN A 1 90 ? -2.677 -7.826 13.679 1.00 96.88 90 GLN A CA 1
ATOM 650 C C . GLN A 1 90 ? -3.573 -8.525 14.715 1.00 96.88 90 GLN A C 1
ATOM 652 O O . GLN A 1 90 ? -4.749 -8.181 14.847 1.00 96.88 90 GLN A O 1
ATOM 657 N N . LYS A 1 91 ? -3.026 -9.461 15.507 1.00 96.31 91 LYS A N 1
ATOM 658 C CA . LYS A 1 91 ? -3.755 -10.076 16.627 1.00 96.31 91 LYS A CA 1
ATOM 659 C C . LYS A 1 91 ? -4.203 -9.043 17.656 1.00 96.31 91 LYS A C 1
ATOM 661 O O . LYS A 1 91 ? -5.318 -9.155 18.147 1.00 96.31 91 LYS A O 1
ATOM 666 N N . LEU A 1 92 ? -3.404 -8.016 17.959 1.00 93.31 92 LEU A N 1
ATOM 667 C CA . LEU A 1 92 ? -3.834 -6.953 18.879 1.00 93.31 92 LEU A CA 1
ATOM 668 C C . LEU A 1 92 ? -5.099 -6.252 18.368 1.00 93.31 92 LEU A C 1
ATOM 670 O O . LEU A 1 92 ? -6.061 -6.096 19.119 1.00 93.31 92 LEU A O 1
ATOM 674 N N . ALA A 1 93 ? -5.130 -5.889 17.084 1.00 96.81 93 ALA A N 1
ATOM 675 C CA . ALA A 1 93 ? -6.298 -5.256 16.479 1.00 96.81 93 ALA A CA 1
ATOM 676 C C . ALA A 1 93 ? -7.527 -6.177 16.520 1.00 96.81 93 ALA A C 1
ATOM 678 O O . ALA A 1 93 ? -8.599 -5.760 16.959 1.00 96.81 93 ALA A O 1
ATOM 679 N N . VAL A 1 94 ? -7.370 -7.445 16.138 1.00 98.31 94 VAL A N 1
ATOM 680 C CA . VAL A 1 94 ? -8.482 -8.404 16.011 1.00 98.31 94 VAL A CA 1
ATOM 681 C C . VAL A 1 94 ? -8.966 -8.954 17.360 1.00 98.31 94 VAL A C 1
ATOM 683 O O . VAL A 1 94 ? -10.148 -9.258 17.514 1.00 98.31 94 VAL A O 1
ATOM 686 N N . GLU A 1 95 ? -8.091 -9.096 18.353 1.00 97.75 95 GLU A N 1
ATOM 687 C CA . GLU A 1 95 ? -8.427 -9.740 19.629 1.00 97.75 95 GLU A CA 1
ATOM 688 C C . GLU A 1 95 ? -8.675 -8.748 20.766 1.00 97.75 95 GLU A C 1
ATOM 690 O O . GLU A 1 95 ? -9.412 -9.081 21.697 1.00 97.75 95 GLU A O 1
ATOM 695 N N . LYS A 1 96 ? -8.066 -7.554 20.727 1.00 96.75 96 LYS A N 1
ATOM 696 C CA . LYS A 1 96 ? -8.105 -6.596 21.846 1.00 96.75 96 LYS A CA 1
ATOM 697 C C . LYS A 1 96 ? -8.922 -5.339 21.564 1.00 96.75 96 LYS A C 1
ATOM 699 O O . LYS A 1 96 ? -9.399 -4.738 22.522 1.00 96.75 96 LYS A O 1
ATOM 704 N N . SER A 1 97 ? -9.113 -4.945 20.302 1.00 97.81 97 SER A N 1
ATOM 705 C CA . SER A 1 97 ? -9.959 -3.785 19.988 1.00 97.81 97 SER A CA 1
ATOM 706 C C . SER A 1 97 ? -11.452 -4.121 20.053 1.00 97.81 97 SER A C 1
ATOM 708 O O . SER A 1 97 ? -11.872 -5.254 19.806 1.00 97.81 97 SER A O 1
ATOM 710 N N . ARG A 1 98 ? -12.281 -3.116 20.359 1.00 98.56 98 ARG A N 1
ATOM 711 C CA . ARG A 1 98 ? -13.733 -3.282 20.549 1.00 98.56 98 ARG A CA 1
ATOM 712 C C . ARG A 1 98 ? -14.445 -3.842 19.313 1.00 98.56 98 ARG A C 1
ATOM 714 O O . ARG A 1 98 ? -15.299 -4.717 19.443 1.00 98.56 98 ARG A O 1
ATOM 721 N N . LEU A 1 99 ? -14.117 -3.321 18.128 1.00 98.62 99 LEU A N 1
ATOM 722 C CA . LEU A 1 99 ? -14.754 -3.699 16.859 1.00 98.62 99 LEU A CA 1
ATOM 723 C C . LEU A 1 99 ? -13.941 -4.680 16.014 1.00 98.62 99 LEU A C 1
ATOM 725 O O . LEU A 1 99 ? -14.455 -5.149 15.001 1.00 98.62 99 LEU A O 1
ATOM 729 N N . LYS A 1 100 ? -12.717 -5.022 16.434 1.00 98.56 100 LYS A N 1
ATOM 730 C CA . LYS A 1 100 ? -11.870 -6.026 15.773 1.00 98.56 100 LYS A CA 1
ATOM 731 C C . LYS A 1 100 ? -11.568 -5.702 14.306 1.00 98.56 100 LYS A C 1
ATOM 733 O O . LYS A 1 100 ? -11.455 -6.605 13.478 1.00 98.56 100 LYS A O 1
ATOM 738 N N . ILE A 1 101 ? -11.486 -4.412 13.976 1.00 98.75 101 ILE A N 1
ATOM 739 C CA . ILE A 1 101 ? -11.189 -3.956 12.615 1.00 98.75 101 ILE A CA 1
ATOM 740 C C . ILE A 1 101 ? -9.704 -4.250 12.336 1.00 98.75 101 ILE A C 1
ATOM 742 O O . ILE A 1 101 ? -8.862 -3.818 13.126 1.00 98.75 101 ILE A O 1
ATOM 746 N N . PRO A 1 102 ? -9.367 -5.007 11.275 1.00 98.62 102 PRO A N 1
ATOM 747 C CA . PRO A 1 102 ? -7.982 -5.337 10.956 1.00 98.62 102 PRO A CA 1
ATOM 748 C C . PRO A 1 102 ? -7.225 -4.120 10.415 1.00 98.62 102 PRO A C 1
ATOM 750 O O . PRO A 1 102 ? -7.817 -3.219 9.825 1.00 98.62 102 PRO A O 1
ATOM 753 N N . LEU A 1 103 ? -5.904 -4.133 10.575 1.00 98.25 103 LEU A N 1
ATOM 754 C CA . LEU A 1 103 ? -4.999 -3.095 10.088 1.00 98.25 103 LEU A CA 1
ATOM 755 C C . LEU A 1 103 ? -4.509 -3.388 8.667 1.00 98.25 103 LEU A C 1
ATOM 757 O O . LEU A 1 103 ? -4.289 -4.551 8.308 1.00 98.25 103 LEU A O 1
ATOM 761 N N . LEU A 1 104 ? -4.254 -2.323 7.904 1.00 98.44 104 LEU A N 1
ATOM 762 C CA . LEU A 1 104 ? -3.386 -2.364 6.723 1.00 98.44 104 LEU A CA 1
ATOM 763 C C . LEU A 1 104 ? -1.906 -2.347 7.132 1.00 98.44 104 LEU A C 1
ATOM 765 O O . LEU A 1 104 ? -1.536 -1.671 8.091 1.00 98.44 104 LEU A O 1
ATOM 769 N N . PHE A 1 105 ? -1.060 -3.043 6.369 1.00 97.81 105 PHE A N 1
ATOM 770 C CA . PHE A 1 105 ? 0.396 -3.042 6.535 1.00 97.81 105 PHE A CA 1
ATOM 771 C C . PHE A 1 105 ? 1.063 -2.608 5.229 1.00 97.81 105 PHE A C 1
ATOM 773 O O . PHE A 1 105 ? 1.083 -3.362 4.253 1.00 97.81 105 PHE A O 1
ATOM 780 N N . GLY A 1 106 ? 1.554 -1.368 5.231 1.00 97.06 106 GLY A N 1
ATOM 781 C CA . GLY A 1 106 ? 2.198 -0.702 4.104 1.00 97.06 106 GLY A CA 1
ATOM 782 C C . GLY A 1 106 ? 3.723 -0.833 4.100 1.00 97.06 106 GLY A C 1
ATOM 783 O O . GLY A 1 106 ? 4.346 -0.902 5.162 1.00 97.06 106 GLY A O 1
ATOM 784 N N . MET A 1 107 ? 4.343 -0.822 2.921 1.00 96.88 107 MET A N 1
ATOM 785 C CA . MET A 1 107 ? 5.799 -0.687 2.782 1.00 96.88 107 MET A CA 1
ATOM 786 C C . MET A 1 107 ? 6.202 -0.092 1.425 1.00 96.88 107 MET A C 1
ATOM 788 O O . MET A 1 107 ? 5.551 -0.329 0.403 1.00 96.88 107 MET A O 1
ATOM 792 N N . ASP A 1 108 ? 7.325 0.621 1.404 1.00 97.88 108 ASP A N 1
ATOM 793 C CA . ASP A 1 108 ? 8.017 1.046 0.183 1.00 97.88 108 ASP A CA 1
ATOM 794 C C . ASP A 1 108 ? 8.661 -0.159 -0.537 1.00 97.88 108 ASP A C 1
ATOM 796 O O . ASP A 1 108 ? 9.846 -0.448 -0.388 1.00 97.88 108 ASP A O 1
ATOM 800 N N . VAL A 1 109 ? 7.868 -0.888 -1.329 1.00 98.38 109 VAL A N 1
ATOM 801 C CA . VAL A 1 109 ? 8.309 -2.020 -2.169 1.00 98.38 109 VAL A CA 1
ATOM 802 C C . VAL A 1 109 ? 8.471 -1.520 -3.606 1.00 98.38 109 VAL A C 1
ATOM 804 O O . VAL A 1 109 ? 7.696 -1.844 -4.507 1.00 98.38 109 VAL A O 1
ATOM 807 N N . ILE A 1 110 ? 9.464 -0.650 -3.793 1.00 98.56 110 ILE A N 1
ATOM 808 C CA . ILE A 1 110 ? 9.592 0.197 -4.988 1.00 98.56 110 ILE A CA 1
ATOM 809 C C . ILE A 1 110 ? 10.037 -0.595 -6.222 1.00 98.56 110 ILE A C 1
ATOM 811 O O . ILE A 1 110 ? 9.397 -0.532 -7.267 1.00 98.56 110 ILE A O 1
ATOM 815 N N . HIS A 1 111 ? 11.120 -1.364 -6.103 1.00 98.50 111 HIS A N 1
ATOM 816 C CA . HIS A 1 111 ? 11.707 -2.121 -7.216 1.00 98.50 111 HIS A CA 1
ATOM 817 C C . HIS A 1 111 ? 12.159 -3.524 -6.787 1.00 98.50 111 HIS A C 1
ATOM 819 O O . HIS A 1 111 ? 13.177 -4.044 -7.237 1.00 98.50 111 HIS A O 1
ATOM 825 N N . GLY A 1 112 ? 11.404 -4.137 -5.877 1.00 98.06 112 GLY A N 1
ATOM 826 C CA . GLY A 1 112 ? 11.732 -5.426 -5.271 1.00 98.06 112 GLY A CA 1
ATOM 827 C C . GLY A 1 112 ? 11.447 -5.437 -3.776 1.00 98.06 112 GLY A C 1
ATOM 828 O O . GLY A 1 112 ? 11.240 -4.380 -3.179 1.00 98.06 112 GLY A O 1
ATOM 829 N N . TYR A 1 113 ? 11.413 -6.633 -3.186 1.00 98.50 113 TYR A N 1
ATOM 830 C CA . TYR A 1 113 ? 11.233 -6.810 -1.742 1.00 98.50 113 TYR A CA 1
ATOM 831 C C . TYR A 1 113 ? 12.504 -7.341 -1.074 1.00 98.50 113 TYR A C 1
ATOM 833 O O . TYR A 1 113 ? 13.129 -6.646 -0.275 1.00 98.50 113 TYR A O 1
ATOM 841 N N . GLN A 1 114 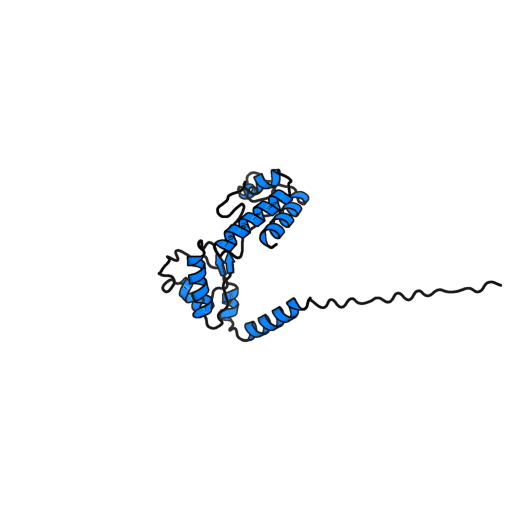? 12.897 -8.570 -1.408 1.00 98.12 114 GLN A N 1
ATOM 842 C CA . GLN A 1 114 ? 14.207 -9.138 -1.077 1.00 98.12 114 GLN A CA 1
ATOM 843 C C . GLN A 1 114 ? 15.010 -9.334 -2.361 1.00 98.12 114 GLN A C 1
ATOM 845 O O . GLN A 1 114 ? 16.181 -8.963 -2.428 1.00 98.12 114 GLN A O 1
ATOM 850 N N . THR A 1 115 ? 14.361 -9.852 -3.406 1.00 98.69 115 THR A N 1
ATOM 851 C CA . THR A 1 115 ? 14.917 -9.834 -4.757 1.00 98.69 115 THR A CA 1
ATOM 852 C C . THR A 1 115 ? 14.778 -8.427 -5.328 1.00 98.69 115 THR A C 1
ATOM 854 O O . THR A 1 115 ? 13.667 -7.957 -5.584 1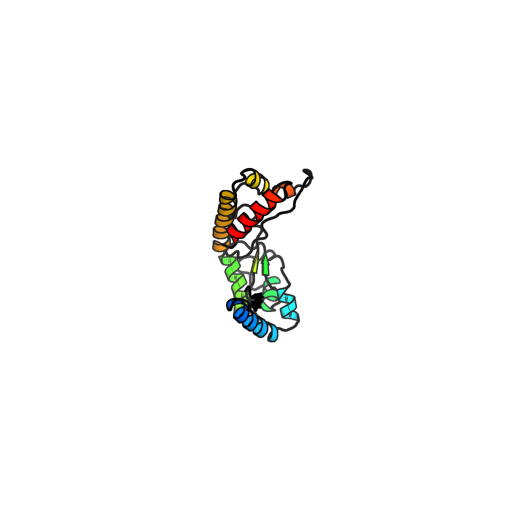.00 98.69 115 THR A O 1
ATOM 857 N N . MET A 1 116 ? 15.911 -7.749 -5.516 1.00 98.62 116 MET A N 1
ATOM 858 C CA . MET A 1 116 ? 15.959 -6.382 -6.034 1.00 98.62 116 MET A CA 1
ATOM 859 C C . MET A 1 116 ? 16.134 -6.381 -7.554 1.00 98.62 116 MET A C 1
ATOM 861 O O . MET A 1 116 ? 17.055 -7.000 -8.087 1.00 98.62 116 MET A O 1
ATOM 865 N N . PHE A 1 117 ? 15.271 -5.645 -8.244 1.00 98.81 117 PHE A N 1
ATOM 866 C CA . PHE A 1 117 ? 15.388 -5.316 -9.665 1.00 98.81 117 PHE A CA 1
ATOM 867 C C . PHE A 1 117 ? 16.143 -3.985 -9.832 1.00 98.81 117 PHE A C 1
ATOM 869 O O . PHE A 1 117 ? 16.416 -3.314 -8.830 1.00 98.81 117 PHE A O 1
ATOM 876 N N . PRO A 1 118 ? 16.501 -3.567 -11.062 1.00 98.81 118 PRO A N 1
ATOM 877 C CA . PRO A 1 118 ? 16.943 -2.197 -11.308 1.00 98.81 118 PRO A CA 1
ATOM 878 C C . PRO A 1 118 ? 15.985 -1.159 -10.705 1.00 98.81 118 PRO A C 1
ATOM 880 O O . PRO A 1 118 ? 14.786 -1.405 -10.586 1.00 98.81 118 PRO A O 1
ATOM 883 N N . ILE A 1 119 ? 16.509 0.015 -10.349 1.00 98.81 119 ILE A N 1
ATOM 884 C CA . ILE A 1 119 ? 15.672 1.149 -9.928 1.00 98.81 119 ILE A CA 1
ATOM 885 C C . ILE A 1 119 ? 14.630 1.484 -11.014 1.00 98.81 119 ILE A C 1
ATOM 887 O O . ILE A 1 119 ? 14.903 1.216 -12.189 1.00 98.81 119 ILE A O 1
ATOM 891 N N . PRO A 1 120 ? 13.473 2.085 -10.681 1.00 98.81 120 PRO A N 1
ATOM 892 C CA . PRO A 1 120 ? 12.404 2.336 -11.652 1.00 98.81 120 PRO A CA 1
ATOM 893 C C . PRO A 1 120 ? 12.854 3.048 -12.935 1.00 98.81 120 PRO A C 1
ATOM 895 O O . PRO A 1 120 ? 12.501 2.600 -14.024 1.00 98.81 120 PRO A O 1
ATOM 898 N N . LEU A 1 121 ? 13.736 4.049 -12.836 1.00 98.81 121 LEU A N 1
ATOM 899 C CA . LEU A 1 121 ? 14.292 4.728 -14.015 1.00 98.81 121 LEU A CA 1
ATOM 900 C C . LEU A 1 121 ? 15.132 3.799 -14.908 1.00 98.81 121 LEU A C 1
ATOM 902 O O . LEU A 1 121 ? 15.163 3.942 -16.125 1.00 98.81 121 LEU A O 1
ATOM 906 N N . GLY A 1 122 ? 15.828 2.831 -14.310 1.00 98.75 122 GLY A N 1
ATOM 907 C CA . GLY A 1 122 ? 16.550 1.794 -15.045 1.00 98.75 122 GLY A CA 1
ATOM 908 C C . GLY A 1 122 ? 15.607 0.749 -15.644 1.00 98.75 122 GLY A C 1
ATOM 909 O O . GLY A 1 122 ? 15.828 0.291 -16.762 1.00 98.75 122 GLY A O 1
ATOM 910 N N . MET A 1 123 ? 14.530 0.399 -14.935 1.00 98.69 123 MET A N 1
ATOM 911 C CA . MET A 1 123 ? 13.492 -0.503 -15.444 1.00 98.69 123 MET A CA 1
ATOM 912 C C . MET A 1 123 ? 12.730 0.107 -16.620 1.00 98.69 123 MET A C 1
ATOM 914 O O . MET A 1 123 ? 12.433 -0.608 -17.576 1.00 98.69 123 MET A O 1
ATOM 918 N N . SER A 1 124 ? 12.452 1.413 -16.603 1.00 98.69 124 SER A N 1
ATOM 919 C CA . SER A 1 124 ? 11.762 2.086 -17.709 1.00 98.69 124 SER A CA 1
ATOM 920 C C . SER A 1 124 ? 12.573 2.045 -19.006 1.00 98.69 124 SER A C 1
ATOM 922 O O . SER A 1 124 ? 11.998 1.900 -20.084 1.00 98.69 124 SER A O 1
ATOM 924 N N . ALA A 1 125 ? 13.907 2.054 -18.908 1.00 98.62 125 ALA A N 1
ATOM 925 C CA . ALA A 1 125 ? 14.812 1.939 -20.049 1.00 98.62 125 ALA A CA 1
ATOM 926 C C . ALA A 1 125 ? 14.769 0.567 -20.750 1.00 98.62 125 ALA A C 1
ATOM 928 O O . ALA A 1 125 ? 15.345 0.421 -21.826 1.00 98.62 125 ALA A O 1
ATOM 929 N N . THR A 1 126 ? 14.070 -0.430 -20.193 1.00 98.75 126 THR A N 1
ATOM 930 C CA . THR A 1 126 ? 13.809 -1.700 -20.891 1.00 98.75 126 THR A CA 1
ATOM 931 C C . THR A 1 126 ? 12.779 -1.557 -22.010 1.00 98.75 126 THR A C 1
ATOM 933 O O . THR A 1 126 ? 12.818 -2.336 -22.958 1.00 98.75 126 THR A O 1
ATOM 936 N N . TRP A 1 127 ? 11.851 -0.594 -21.893 1.00 98.69 127 TRP A N 1
ATOM 937 C CA . TRP A 1 127 ? 10.665 -0.463 -22.752 1.00 98.69 127 TRP A CA 1
ATOM 938 C C . TRP A 1 127 ? 9.808 -1.745 -22.845 1.00 98.69 127 TRP A C 1
ATOM 940 O O . TRP A 1 127 ? 8.962 -1.869 -23.729 1.00 98.69 127 TRP A O 1
ATOM 950 N N . ASP A 1 128 ? 9.986 -2.685 -21.910 1.00 98.88 128 ASP A N 1
ATOM 951 C CA . ASP A 1 128 ? 9.308 -3.981 -21.877 1.00 98.88 128 ASP A CA 1
ATOM 952 C C . ASP A 1 128 ? 8.275 -3.998 -20.741 1.00 98.88 128 ASP A C 1
ATOM 954 O O . ASP A 1 128 ? 8.595 -4.173 -19.561 1.00 98.88 128 ASP A O 1
ATOM 958 N N . MET A 1 129 ? 7.002 -3.815 -21.104 1.00 98.81 129 MET A N 1
ATOM 959 C CA . MET A 1 129 ? 5.902 -3.774 -20.136 1.00 98.81 129 MET A CA 1
ATOM 960 C C . MET A 1 129 ? 5.656 -5.134 -19.481 1.00 98.81 129 MET A C 1
ATOM 962 O O . MET A 1 129 ? 5.222 -5.183 -18.328 1.00 98.81 129 MET A O 1
ATOM 966 N N . ASP A 1 130 ? 5.977 -6.234 -20.164 1.00 98.81 130 ASP A N 1
ATOM 967 C CA . ASP A 1 130 ? 5.862 -7.561 -19.573 1.00 98.81 130 ASP A CA 1
ATOM 968 C C . ASP A 1 130 ? 6.954 -7.764 -18.517 1.00 98.81 130 ASP A C 1
ATOM 970 O O . ASP A 1 130 ? 6.687 -8.340 -17.461 1.00 98.81 130 ASP A O 1
ATOM 974 N N . ALA A 1 131 ? 8.175 -7.268 -18.749 1.00 98.81 131 ALA A N 1
ATOM 975 C CA . ALA A 1 131 ? 9.240 -7.290 -17.746 1.00 98.81 131 ALA A CA 1
ATOM 976 C C . ALA A 1 131 ? 8.883 -6.454 -16.510 1.00 98.81 131 ALA A C 1
ATOM 978 O O . ALA A 1 131 ? 9.019 -6.951 -15.391 1.00 98.81 131 ALA A O 1
ATOM 979 N N . VAL A 1 132 ? 8.360 -5.242 -16.710 1.00 98.88 132 VAL A N 1
ATOM 980 C CA . VAL A 1 132 ? 7.874 -4.358 -15.635 1.00 98.88 132 VAL A CA 1
ATOM 981 C C . VAL A 1 132 ? 6.743 -5.017 -14.834 1.00 98.88 132 VAL A C 1
ATOM 983 O O . VAL A 1 132 ? 6.778 -5.059 -13.603 1.00 98.88 132 VAL A O 1
ATOM 986 N N . GLN A 1 133 ? 5.744 -5.593 -15.511 1.00 98.94 133 GLN A N 1
ATOM 987 C CA . GLN A 1 133 ? 4.644 -6.282 -14.831 1.00 98.94 133 GLN A CA 1
ATOM 988 C C . GLN A 1 133 ? 5.157 -7.499 -14.044 1.00 98.94 133 GLN A C 1
ATOM 990 O O . GLN A 1 133 ? 4.730 -7.732 -12.909 1.00 98.94 133 GLN A O 1
ATOM 995 N N . ARG A 1 134 ? 6.086 -8.278 -14.617 1.00 98.88 134 ARG A N 1
ATOM 996 C CA . ARG A 1 134 ? 6.691 -9.441 -13.947 1.00 98.88 134 ARG A CA 1
ATOM 997 C C . ARG A 1 134 ? 7.491 -9.039 -12.709 1.00 98.88 134 ARG A C 1
ATOM 999 O O . ARG A 1 134 ? 7.352 -9.711 -11.688 1.00 98.88 134 ARG A O 1
ATOM 1006 N N . SER A 1 135 ? 8.278 -7.960 -12.755 1.00 98.88 135 SER A N 1
ATOM 1007 C CA . SER A 1 135 ? 9.026 -7.497 -11.578 1.00 98.88 135 SER A CA 1
ATOM 1008 C C . SER A 1 135 ? 8.089 -7.072 -10.448 1.00 98.88 135 SER A C 1
ATOM 1010 O O . SER A 1 135 ? 8.284 -7.490 -9.307 1.00 98.88 135 SER A O 1
ATOM 1012 N N . ALA A 1 136 ? 7.020 -6.331 -10.762 1.00 98.94 136 ALA A N 1
ATOM 1013 C CA . ALA A 1 136 ? 5.996 -5.967 -9.782 1.00 98.94 136 ALA A CA 1
ATOM 1014 C C . ALA A 1 136 ? 5.281 -7.202 -9.207 1.00 98.94 136 ALA A C 1
ATOM 1016 O O . ALA A 1 136 ? 5.047 -7.282 -7.999 1.00 98.94 136 ALA A O 1
ATOM 1017 N N . ARG A 1 137 ? 4.992 -8.209 -10.044 1.00 98.94 137 ARG A N 1
ATOM 1018 C CA . ARG A 1 137 ? 4.370 -9.463 -9.598 1.00 98.94 137 ARG A CA 1
ATOM 1019 C C . ARG A 1 137 ? 5.258 -10.238 -8.630 1.00 98.94 137 ARG A C 1
ATOM 1021 O O . ARG A 1 137 ? 4.756 -10.691 -7.602 1.00 98.94 137 ARG A O 1
ATOM 1028 N N . ILE A 1 138 ? 6.550 -10.371 -8.933 1.00 98.94 138 ILE A N 1
ATOM 1029 C CA . ILE A 1 138 ? 7.525 -11.024 -8.046 1.00 98.94 138 ILE A CA 1
ATOM 1030 C C . ILE A 1 138 ? 7.614 -10.259 -6.723 1.00 98.94 138 ILE A C 1
ATOM 1032 O O . ILE A 1 138 ? 7.463 -10.864 -5.663 1.00 98.94 138 ILE A O 1
ATOM 1036 N N . ALA A 1 139 ? 7.749 -8.931 -6.780 1.00 98.88 139 ALA A N 1
ATOM 1037 C CA . ALA A 1 139 ? 7.815 -8.085 -5.594 1.00 98.88 139 ALA A CA 1
ATOM 1038 C C . ALA A 1 139 ? 6.571 -8.234 -4.698 1.00 98.88 139 ALA A C 1
ATOM 1040 O O . ALA A 1 139 ? 6.703 -8.421 -3.490 1.00 98.88 139 ALA A O 1
ATOM 1041 N N . ALA A 1 140 ? 5.362 -8.228 -5.271 1.00 98.88 140 ALA A N 1
ATOM 1042 C CA . ALA A 1 140 ? 4.143 -8.438 -4.493 1.00 98.88 140 ALA A CA 1
ATOM 1043 C C . ALA A 1 140 ? 4.010 -9.869 -3.958 1.00 98.88 140 ALA A C 1
ATOM 1045 O O . ALA A 1 140 ? 3.467 -10.054 -2.871 1.00 98.88 140 ALA A O 1
ATOM 1046 N N . THR A 1 141 ? 4.494 -10.887 -4.674 1.00 98.88 141 THR A N 1
ATOM 1047 C CA . THR A 1 141 ? 4.529 -12.263 -4.154 1.00 98.88 141 THR A CA 1
ATOM 1048 C C . THR A 1 141 ? 5.439 -12.368 -2.931 1.00 98.88 141 THR A C 1
ATOM 1050 O O . THR A 1 141 ? 5.022 -12.918 -1.916 1.00 98.88 141 THR A O 1
ATOM 1053 N N . GLU A 1 142 ? 6.641 -11.794 -2.984 1.00 98.81 142 GLU A N 1
ATOM 1054 C CA . GLU A 1 142 ? 7.560 -11.783 -1.842 1.00 98.81 142 GLU A CA 1
ATOM 1055 C C . GLU A 1 142 ? 7.009 -10.965 -0.662 1.00 98.81 142 GLU A C 1
ATOM 1057 O O . GLU A 1 142 ? 6.983 -11.447 0.470 1.00 98.81 142 GLU A O 1
ATOM 1062 N N . ALA A 1 143 ? 6.522 -9.749 -0.921 1.00 98.69 143 ALA A N 1
ATOM 1063 C CA . ALA A 1 143 ? 6.026 -8.853 0.120 1.00 98.69 143 ALA A CA 1
ATOM 1064 C C . ALA A 1 143 ? 4.774 -9.415 0.818 1.00 98.69 143 ALA A C 1
ATOM 1066 O O . ALA A 1 143 ? 4.684 -9.387 2.047 1.00 98.69 143 ALA A O 1
ATOM 1067 N N . SER A 1 144 ? 3.833 -9.984 0.055 1.00 98.62 144 SER A N 1
ATOM 1068 C CA . SER A 1 144 ? 2.634 -10.614 0.628 1.00 98.62 144 SER A CA 1
ATOM 1069 C C . SER A 1 144 ? 2.948 -11.882 1.414 1.00 98.62 144 SER A C 1
ATOM 1071 O O . SER A 1 144 ? 2.325 -12.113 2.452 1.00 98.62 144 SER A O 1
ATOM 1073 N N . ALA A 1 145 ? 3.953 -12.660 0.995 1.00 98.62 145 ALA A N 1
ATOM 1074 C CA . ALA A 1 145 ? 4.444 -13.792 1.775 1.00 98.62 145 ALA A CA 1
ATOM 1075 C C . ALA A 1 145 ? 5.019 -13.357 3.136 1.00 98.62 145 ALA A C 1
ATOM 1077 O O . ALA A 1 145 ? 4.918 -14.110 4.105 1.00 98.62 145 ALA A O 1
ATOM 1078 N N . ASP A 1 146 ? 5.557 -12.136 3.232 1.00 98.31 146 ASP A N 1
ATOM 1079 C CA . ASP A 1 146 ? 6.076 -11.575 4.482 1.00 98.31 146 ASP A CA 1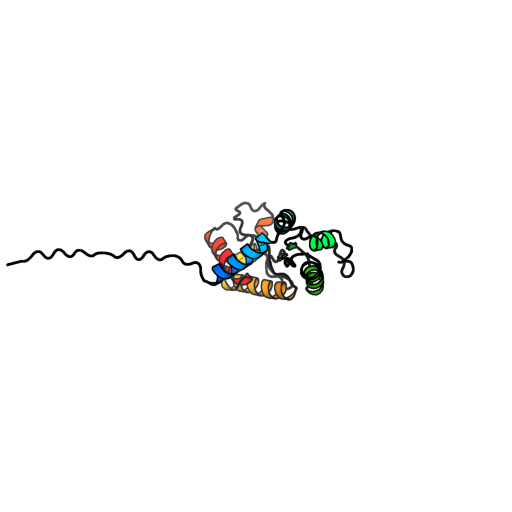
ATOM 1080 C C . ASP A 1 146 ? 5.069 -10.680 5.236 1.00 98.31 146 ASP A C 1
ATOM 1082 O O . ASP A 1 146 ? 5.435 -9.999 6.191 1.00 98.31 146 ASP A O 1
ATOM 1086 N N . GLY A 1 147 ? 3.787 -10.699 4.847 1.00 97.94 147 GLY A N 1
ATOM 1087 C CA . GLY A 1 147 ? 2.681 -10.044 5.561 1.00 97.94 147 GLY A CA 1
ATOM 1088 C C . GLY A 1 147 ? 2.314 -8.632 5.092 1.00 97.94 147 GLY A C 1
ATOM 1089 O O . GLY A 1 147 ? 1.373 -8.049 5.632 1.00 97.94 147 GLY A O 1
ATOM 1090 N N . ILE A 1 148 ? 3.001 -8.080 4.091 1.00 98.38 148 ILE A N 1
ATOM 1091 C CA . ILE A 1 148 ? 2.678 -6.768 3.515 1.00 98.38 148 ILE A CA 1
ATOM 1092 C C . ILE A 1 148 ? 1.488 -6.900 2.565 1.00 98.38 148 ILE A C 1
ATOM 1094 O O . ILE A 1 148 ? 1.500 -7.710 1.642 1.00 98.38 148 ILE A O 1
ATOM 1098 N N . CYS A 1 149 ? 0.458 -6.078 2.764 1.00 98.50 149 CYS A N 1
ATOM 1099 C CA . CYS A 1 149 ? -0.737 -6.076 1.913 1.00 98.50 149 CYS A CA 1
ATOM 1100 C C . CYS A 1 149 ? -0.907 -4.791 1.099 1.00 98.50 149 CYS A C 1
ATOM 1102 O O . CYS A 1 149 ? -1.838 -4.692 0.303 1.00 98.50 149 CYS A O 1
ATOM 1104 N N . TRP A 1 150 ? -0.025 -3.811 1.290 1.00 98.75 150 TRP A N 1
ATOM 1105 C CA . TRP A 1 150 ? -0.089 -2.534 0.599 1.00 98.75 150 TRP A CA 1
ATOM 1106 C C . TRP A 1 150 ? 1.318 -2.011 0.317 1.00 98.75 150 TRP A C 1
ATOM 1108 O O . TRP A 1 150 ? 2.200 -2.085 1.170 1.00 98.75 150 TRP A O 1
ATOM 1118 N N . THR A 1 151 ? 1.544 -1.485 -0.884 1.00 98.69 151 THR A N 1
ATOM 1119 C CA . THR A 1 151 ? 2.809 -0.841 -1.231 1.00 98.69 151 THR A CA 1
ATOM 1120 C C . THR A 1 151 ? 2.608 0.595 -1.692 1.00 98.69 151 THR A C 1
ATOM 1122 O O . THR A 1 151 ? 1.587 0.922 -2.295 1.00 98.69 151 THR A O 1
ATOM 1125 N N . PHE A 1 152 ? 3.594 1.445 -1.412 1.00 98.50 152 PHE A N 1
ATOM 1126 C CA . PHE A 1 152 ? 3.648 2.842 -1.842 1.00 98.50 152 PHE A CA 1
ATOM 1127 C C . PHE A 1 152 ? 4.349 2.967 -3.204 1.00 98.50 152 PHE A C 1
ATOM 1129 O O . PHE A 1 152 ? 5.326 3.688 -3.371 1.00 98.50 152 PHE A O 1
ATOM 1136 N N . SER A 1 153 ? 3.861 2.199 -4.178 1.00 98.69 153 SER A N 1
ATOM 1137 C CA . SER A 1 153 ? 4.410 2.076 -5.530 1.00 98.69 153 SER A CA 1
ATOM 1138 C C . SER A 1 153 ? 3.264 1.832 -6.527 1.00 98.69 153 SER A C 1
ATOM 1140 O O . SER A 1 153 ? 2.278 1.190 -6.147 1.00 98.69 153 SER A O 1
ATOM 1142 N N . PRO A 1 154 ? 3.351 2.295 -7.791 1.00 98.62 154 PRO A N 1
ATOM 1143 C CA . PRO A 1 154 ? 4.478 2.993 -8.423 1.00 98.62 154 PRO A CA 1
ATOM 1144 C C . PRO A 1 154 ? 4.542 4.496 -8.128 1.00 98.62 154 PRO A C 1
ATOM 1146 O O . PRO A 1 154 ? 3.518 5.166 -8.012 1.00 98.62 154 PRO A O 1
ATOM 1149 N N . MET A 1 155 ? 5.762 5.036 -8.099 1.00 98.69 155 MET A N 1
ATOM 1150 C CA . MET A 1 155 ? 6.003 6.470 -8.251 1.00 98.69 155 MET A CA 1
ATOM 1151 C C . MET A 1 155 ? 5.946 6.812 -9.749 1.00 98.69 155 MET A C 1
ATOM 1153 O O . MET A 1 155 ? 6.535 6.122 -10.585 1.00 98.69 155 MET A O 1
ATOM 1157 N N . VAL A 1 156 ? 5.161 7.830 -10.106 1.00 98.56 156 VAL A N 1
ATOM 1158 C CA . VAL A 1 156 ? 4.824 8.158 -11.507 1.00 98.56 156 VAL A CA 1
ATOM 1159 C C . VAL A 1 156 ? 5.002 9.641 -11.825 1.00 98.56 156 VAL A C 1
ATOM 1161 O O . VAL A 1 156 ? 4.452 10.136 -12.808 1.00 98.56 156 VAL A O 1
ATOM 1164 N N . ASP A 1 157 ? 5.765 10.357 -11.002 1.00 98.69 157 ASP A N 1
ATOM 1165 C CA . ASP A 1 157 ? 6.011 11.775 -11.226 1.00 98.69 157 ASP A CA 1
ATOM 1166 C C . ASP A 1 157 ? 6.856 11.956 -12.490 1.00 98.69 157 ASP A C 1
ATOM 1168 O O . ASP A 1 157 ? 7.962 11.423 -12.618 1.00 98.69 157 ASP A O 1
ATOM 1172 N N . VAL A 1 158 ? 6.325 12.729 -13.434 1.00 98.50 158 VAL A N 1
ATOM 1173 C CA . VAL A 1 158 ? 7.050 13.119 -14.643 1.00 98.50 158 VAL A CA 1
ATOM 1174 C C . VAL A 1 158 ? 8.056 14.196 -14.269 1.00 98.50 158 VAL A C 1
ATOM 1176 O O . VAL A 1 158 ? 7.690 15.228 -13.705 1.00 98.50 158 VAL A O 1
ATOM 1179 N N . SER A 1 159 ? 9.320 13.989 -14.629 1.00 98.38 159 SER A N 1
ATOM 1180 C CA . SER A 1 159 ? 10.371 14.978 -14.401 1.00 98.38 159 SER A CA 1
ATOM 1181 C C . SER A 1 159 ? 11.156 15.253 -15.673 1.00 98.38 159 SER A C 1
ATOM 1183 O O . SER A 1 159 ? 11.457 14.351 -16.446 1.00 98.38 159 SER A O 1
ATOM 1185 N N . ARG A 1 160 ? 11.516 16.524 -15.852 1.00 98.56 160 ARG A N 1
ATOM 1186 C CA . ARG A 1 160 ? 12.472 17.017 -16.859 1.00 98.56 160 ARG A CA 1
ATOM 1187 C C . ARG A 1 160 ? 13.666 17.710 -16.203 1.00 98.56 160 ARG A C 1
ATOM 1189 O O . ARG A 1 160 ? 14.421 18.416 -16.864 1.00 98.56 160 ARG A O 1
ATOM 1196 N N . ASP A 1 161 ? 13.802 17.558 -14.886 1.00 98.56 161 ASP A N 1
ATOM 1197 C CA . ASP A 1 161 ? 14.881 18.149 -14.107 1.00 98.56 161 ASP A CA 1
ATOM 1198 C C . ASP A 1 161 ? 15.767 17.039 -13.526 1.00 98.56 161 ASP A C 1
ATOM 1200 O O . ASP A 1 161 ? 15.385 16.398 -12.539 1.00 98.56 161 ASP A O 1
ATOM 1204 N N . PRO A 1 162 ? 16.959 16.801 -14.107 1.00 97.94 162 PRO A N 1
ATOM 1205 C CA . PRO A 1 162 ? 17.838 15.733 -13.653 1.00 97.94 162 PRO A CA 1
ATOM 1206 C C . PRO A 1 162 ? 18.477 16.011 -12.282 1.00 97.94 162 PRO A C 1
ATOM 1208 O O . PRO A 1 162 ? 19.120 15.129 -11.720 1.00 97.94 162 PRO A O 1
ATOM 1211 N N . ARG A 1 163 ? 18.318 17.220 -11.718 1.00 98.44 163 ARG A N 1
ATOM 1212 C CA . ARG A 1 163 ? 18.822 17.554 -10.373 1.00 98.44 163 ARG A CA 1
ATOM 1213 C C . ARG A 1 163 ? 17.974 16.926 -9.269 1.00 98.44 163 ARG A C 1
ATOM 1215 O O . ARG A 1 163 ? 18.432 16.810 -8.134 1.00 98.44 163 ARG A O 1
ATOM 1222 N N . TRP A 1 164 ? 16.730 16.555 -9.572 1.00 98.62 164 TRP A N 1
ATOM 1223 C CA . TRP A 1 164 ? 15.828 15.966 -8.595 1.00 98.62 164 TRP A CA 1
ATOM 1224 C C . TRP A 1 164 ? 16.177 14.493 -8.357 1.00 98.62 164 TRP A C 1
ATOM 1226 O O . TRP A 1 164 ? 15.948 13.648 -9.212 1.00 98.62 164 TRP A O 1
ATOM 1236 N N . GLY A 1 165 ? 16.700 14.150 -7.176 1.00 98.12 165 GLY A N 1
ATOM 1237 C CA . GLY A 1 165 ? 17.164 12.781 -6.888 1.00 98.12 165 GLY A CA 1
ATOM 1238 C C . GLY A 1 165 ? 16.099 11.684 -7.048 1.00 98.12 165 GLY A C 1
ATOM 1239 O O . GLY A 1 165 ? 16.435 10.532 -7.331 1.00 98.12 165 GLY A O 1
ATOM 1240 N N . ARG A 1 166 ? 14.811 12.040 -6.945 1.00 97.94 166 ARG A N 1
ATOM 1241 C CA . ARG A 1 166 ? 13.698 11.091 -7.101 1.00 97.94 166 ARG A CA 1
ATOM 1242 C C . ARG A 1 166 ? 13.379 10.742 -8.552 1.00 97.94 166 ARG A C 1
ATOM 1244 O O . ARG A 1 166 ? 12.544 9.874 -8.773 1.00 97.94 166 ARG A O 1
ATOM 1251 N N . ILE A 1 167 ? 14.078 11.313 -9.545 1.00 98.25 167 ILE A N 1
ATOM 1252 C CA . ILE A 1 167 ? 13.987 10.791 -10.921 1.00 98.25 167 ILE A CA 1
ATOM 1253 C C . ILE A 1 167 ? 14.337 9.302 -10.980 1.00 98.25 167 ILE A C 1
ATOM 1255 O O . ILE A 1 167 ? 13.828 8.606 -11.847 1.00 98.25 167 ILE A O 1
ATOM 1259 N N . SER A 1 168 ? 15.166 8.816 -10.046 1.00 98.50 168 SER A N 1
ATOM 1260 C CA . SER A 1 168 ? 15.525 7.402 -9.910 1.00 98.50 168 SER A CA 1
ATOM 1261 C C . SER A 1 168 ? 14.320 6.494 -9.631 1.00 98.50 168 SER A C 1
ATOM 1263 O O . SER A 1 168 ? 14.329 5.337 -10.048 1.00 98.50 168 SER A O 1
ATOM 1265 N N . GLU A 1 169 ? 13.285 7.025 -8.974 1.00 98.62 169 GLU A N 1
ATOM 1266 C CA . GLU A 1 169 ? 12.047 6.329 -8.610 1.00 98.62 169 GLU A CA 1
ATOM 1267 C C . GLU A 1 169 ? 10.961 6.434 -9.690 1.00 98.62 169 GLU A C 1
ATOM 1269 O O . GLU A 1 169 ? 9.991 5.681 -9.653 1.00 98.62 169 GLU A O 1
ATOM 1274 N N . GLY A 1 170 ? 11.120 7.360 -10.639 1.00 97.38 170 GLY A N 1
ATOM 1275 C CA . GLY A 1 170 ? 10.165 7.616 -11.713 1.00 97.38 170 GLY A CA 1
ATOM 1276 C C . GLY A 1 170 ? 10.510 6.912 -13.023 1.00 97.38 170 GLY A C 1
ATOM 1277 O O . GLY A 1 170 ? 11.441 6.117 -13.119 1.00 97.38 170 GLY A O 1
ATOM 1278 N N . ASN A 1 171 ? 9.748 7.246 -14.066 1.00 98.25 171 ASN A N 1
ATOM 1279 C CA . ASN A 1 171 ? 9.781 6.549 -15.358 1.00 98.25 171 ASN A CA 1
ATOM 1280 C C . ASN A 1 171 ? 10.294 7.427 -16.514 1.00 98.25 171 ASN A C 1
ATOM 1282 O O . ASN A 1 171 ? 10.081 7.102 -17.680 1.00 98.25 171 ASN A O 1
ATOM 1286 N N . GLY A 1 172 ? 10.978 8.529 -16.192 1.00 98.12 172 GLY A N 1
ATOM 1287 C CA . GLY A 1 172 ? 11.495 9.502 -17.155 1.00 98.12 172 GLY A CA 1
ATOM 1288 C C . GLY A 1 172 ? 10.552 10.687 -17.399 1.00 98.12 172 GLY A C 1
ATOM 1289 O O . GLY A 1 172 ? 9.793 11.093 -16.518 1.00 98.12 172 GLY A O 1
ATOM 1290 N N . GLU A 1 173 ? 10.640 11.268 -18.596 1.00 98.69 173 GLU A N 1
ATOM 1291 C CA . GLU A 1 173 ? 9.984 12.538 -18.951 1.00 98.69 173 GLU A CA 1
ATOM 1292 C C . GLU A 1 173 ? 8.724 12.402 -19.823 1.00 98.69 173 GLU A C 1
ATOM 1294 O O . GLU A 1 173 ? 8.017 13.392 -20.043 1.00 98.69 173 GLU A O 1
ATOM 1299 N N . ASP A 1 174 ? 8.456 11.201 -20.342 1.00 98.75 174 ASP A N 1
ATOM 1300 C CA . ASP A 1 174 ? 7.381 10.948 -21.299 1.00 98.75 174 ASP A CA 1
ATOM 1301 C C . ASP A 1 174 ? 6.122 10.381 -20.630 1.00 98.75 174 ASP A C 1
ATOM 1303 O O . ASP A 1 174 ? 6.158 9.403 -19.879 1.00 98.75 174 ASP A O 1
ATOM 1307 N N . VAL A 1 175 ? 4.977 10.988 -20.943 1.00 98.56 175 VAL A N 1
ATOM 1308 C CA . VAL A 1 175 ? 3.683 10.640 -20.338 1.00 98.56 175 VAL A CA 1
ATOM 1309 C C . VAL A 1 175 ? 3.150 9.316 -20.880 1.00 98.56 175 VAL A C 1
ATOM 1311 O O . VAL A 1 175 ? 2.495 8.579 -20.143 1.00 98.56 175 VAL A O 1
ATOM 1314 N N . PHE A 1 176 ? 3.413 8.991 -22.147 1.00 98.69 176 PHE A N 1
ATOM 1315 C CA . PHE A 1 176 ? 2.898 7.771 -22.764 1.00 98.69 176 PHE A CA 1
ATOM 1316 C C . PHE A 1 176 ? 3.592 6.528 -22.193 1.00 98.69 176 PHE A C 1
ATOM 1318 O O . PHE A 1 176 ? 2.925 5.594 -21.730 1.00 98.69 176 PHE A O 1
ATOM 1325 N N . LEU A 1 177 ? 4.924 6.547 -22.146 1.00 98.75 177 LEU A N 1
ATOM 1326 C CA . LEU A 1 177 ? 5.727 5.511 -21.509 1.00 98.75 177 LEU A CA 1
ATOM 1327 C C . LEU A 1 177 ? 5.406 5.420 -20.013 1.00 98.75 177 LEU A C 1
ATOM 1329 O O . LEU A 1 177 ? 5.119 4.330 -19.519 1.00 98.75 177 LEU A O 1
ATOM 1333 N N . GLY A 1 178 ? 5.375 6.558 -19.308 1.00 98.69 178 GLY A N 1
ATOM 1334 C CA . GLY A 1 178 ? 5.050 6.603 -17.882 1.00 98.69 178 GLY A CA 1
ATOM 1335 C C . GLY A 1 178 ? 3.681 5.995 -17.561 1.00 98.69 178 GLY A C 1
ATOM 1336 O O . GLY A 1 178 ? 3.564 5.196 -16.633 1.00 98.69 178 GLY A O 1
ATOM 1337 N N . SER A 1 179 ? 2.658 6.290 -18.370 1.00 98.75 179 SER A N 1
ATOM 1338 C CA . SER A 1 179 ? 1.309 5.724 -18.207 1.00 98.75 179 SER A CA 1
ATOM 1339 C C . SER A 1 179 ? 1.270 4.216 -18.474 1.00 98.75 179 SER A C 1
ATOM 1341 O O . SER A 1 179 ? 0.581 3.479 -17.769 1.00 98.75 179 SER A O 1
ATOM 1343 N N . SER A 1 180 ? 2.031 3.744 -19.466 1.00 98.88 180 SER A N 1
ATOM 1344 C CA . SER A 1 180 ? 2.126 2.316 -19.798 1.00 98.88 180 SER A CA 1
ATOM 1345 C C . SER A 1 180 ? 2.795 1.526 -18.669 1.00 98.88 180 SER A C 1
ATOM 1347 O O . SER A 1 180 ? 2.279 0.490 -18.243 1.00 98.88 180 SER A O 1
ATOM 1349 N N . ILE A 1 181 ? 3.887 2.062 -18.116 1.00 98.88 181 ILE A N 1
ATOM 1350 C CA . ILE A 1 181 ? 4.590 1.474 -16.970 1.00 98.88 181 ILE A CA 1
ATOM 1351 C C . ILE A 1 181 ? 3.703 1.478 -15.727 1.00 98.88 181 ILE A C 1
ATOM 1353 O O . ILE A 1 181 ? 3.618 0.463 -15.039 1.00 98.88 181 ILE A O 1
ATOM 1357 N N . ALA A 1 182 ? 2.990 2.574 -15.457 1.00 98.88 182 ALA A N 1
ATOM 1358 C CA . ALA A 1 182 ? 2.069 2.651 -14.327 1.00 98.88 182 ALA A CA 1
ATOM 1359 C C . ALA A 1 182 ? 0.999 1.547 -14.390 1.00 98.88 182 ALA A C 1
ATOM 1361 O O . ALA A 1 182 ? 0.769 0.852 -13.398 1.00 98.88 182 ALA A O 1
ATOM 1362 N N . ALA A 1 183 ? 0.392 1.332 -15.563 1.00 98.88 183 ALA A N 1
ATOM 1363 C CA . ALA A 1 183 ? -0.589 0.268 -15.765 1.00 98.88 183 ALA A CA 1
ATOM 1364 C C . ALA A 1 183 ? 0.016 -1.131 -15.547 1.00 98.88 183 ALA A C 1
ATOM 1366 O O . ALA A 1 183 ? -0.590 -1.962 -14.865 1.00 98.88 183 ALA A O 1
ATOM 1367 N N . ALA A 1 184 ? 1.221 -1.380 -16.073 1.00 98.88 184 ALA A N 1
ATOM 1368 C CA . ALA A 1 184 ? 1.939 -2.640 -15.887 1.00 98.88 184 ALA A CA 1
ATOM 1369 C C . ALA A 1 184 ? 2.280 -2.904 -14.409 1.00 98.88 184 ALA A C 1
ATOM 1371 O O . ALA A 1 184 ? 2.046 -4.005 -13.910 1.00 98.88 184 ALA A O 1
ATOM 1372 N N . MET A 1 185 ? 2.764 -1.893 -13.683 1.00 98.88 185 MET A N 1
ATOM 1373 C CA . MET A 1 185 ? 3.091 -1.987 -12.255 1.00 98.88 185 MET A CA 1
ATOM 1374 C C . MET A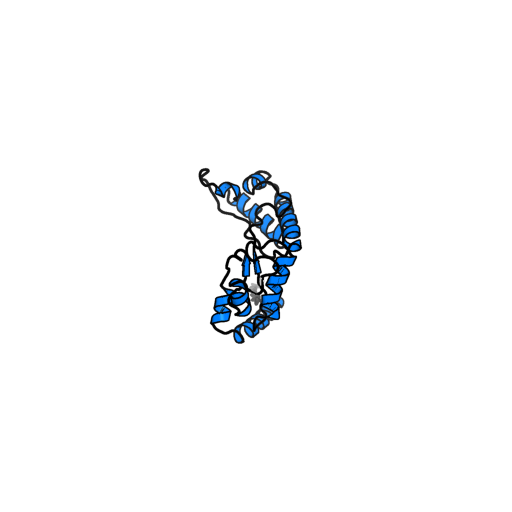 1 185 ? 1.847 -2.282 -11.408 1.00 98.88 185 MET A C 1
ATOM 1376 O O . MET A 1 185 ? 1.843 -3.243 -10.638 1.00 98.88 185 MET A O 1
ATOM 1380 N N . VAL A 1 186 ? 0.764 -1.512 -11.587 1.00 98.88 186 VAL A N 1
ATOM 1381 C CA . VAL A 1 186 ? -0.496 -1.708 -10.844 1.00 98.88 186 VAL A CA 1
ATOM 1382 C C . VAL A 1 186 ? -1.059 -3.108 -11.084 1.00 98.88 186 VAL A C 1
ATOM 1384 O O . VAL A 1 186 ? -1.431 -3.790 -10.128 1.00 98.88 186 VAL A O 1
ATOM 1387 N N . LYS A 1 187 ? -1.069 -3.572 -12.338 1.00 98.88 187 LYS A N 1
ATOM 1388 C CA . LYS A 1 187 ? -1.508 -4.930 -12.680 1.00 98.88 187 LYS A CA 1
ATOM 1389 C C . LYS A 1 187 ? -0.593 -6.002 -12.085 1.00 98.88 187 LYS A C 1
ATOM 1391 O O . LYS A 1 187 ? -1.072 -7.008 -11.574 1.00 98.88 187 LYS A O 1
ATOM 1396 N N . GLY A 1 188 ? 0.722 -5.789 -12.097 1.00 98.81 188 GLY A N 1
ATOM 1397 C CA . GLY A 1 188 ? 1.681 -6.708 -11.488 1.00 98.81 188 GLY A CA 1
ATOM 1398 C C . GLY A 1 188 ? 1.457 -6.871 -9.984 1.00 98.81 188 GLY A C 1
ATOM 1399 O O . GLY A 1 188 ? 1.419 -7.999 -9.491 1.00 98.81 188 GLY A O 1
ATOM 1400 N N . TYR A 1 189 ? 1.231 -5.770 -9.265 1.00 98.88 189 TYR A N 1
ATOM 1401 C CA . TYR A 1 189 ? 0.951 -5.807 -7.831 1.00 98.88 189 TYR A CA 1
ATOM 1402 C C . TYR A 1 189 ? -0.410 -6.442 -7.509 1.00 98.88 189 TYR A C 1
ATOM 1404 O O . TYR A 1 189 ? -0.481 -7.370 -6.695 1.00 98.88 189 TYR A O 1
ATOM 1412 N N . GLN A 1 190 ? -1.481 -5.971 -8.153 1.00 98.69 190 GLN A N 1
ATOM 1413 C CA 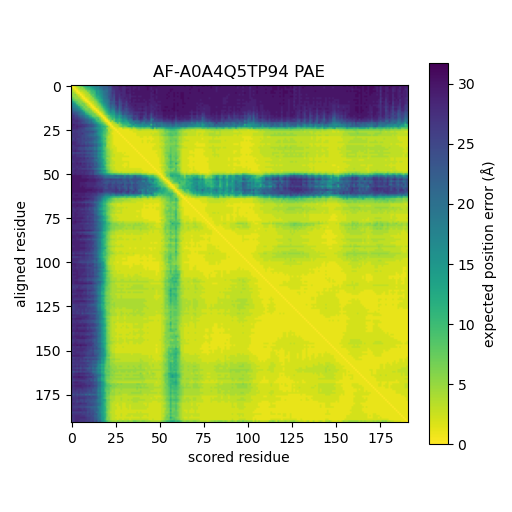. GLN A 1 190 ? -2.859 -6.283 -7.752 1.00 98.69 190 GLN A CA 1
ATOM 1414 C C . GLN A 1 190 ? -3.450 -7.537 -8.413 1.00 98.69 190 GLN A C 1
ATOM 1416 O O . GLN A 1 190 ? -4.425 -8.075 -7.886 1.00 98.69 190 GLN A O 1
ATOM 1421 N N . GLY A 1 191 ? -2.832 -8.040 -9.488 1.00 95.19 191 GLY A N 1
ATOM 1422 C CA . GLY A 1 191 ? -3.364 -9.145 -10.294 1.00 95.19 191 GLY A CA 1
ATOM 1423 C C . GLY A 1 191 ? -4.272 -8.687 -11.427 1.00 95.19 191 GLY A C 1
ATOM 1424 O O . GLY A 1 191 ? -4.900 -7.611 -11.309 1.00 95.19 191 GLY A O 1
#

Secondary structure (DSSP, 8-state):
---------------------HHHHHHHHHHHHHHTT--HHHHHHHT---B--S--TT-TTTSHHHHHHHTT--SEEES---HHHHHHHHHHHHHHSSS-PPPEEEE--SSBSSSBPPPHHHHHTT--HHHHHHHHHHHHHHHHHTT--EE----------TT-GGGGGS--S-HHHHHHHHHHHHHHHH-

Nearest PDB structures (foldseek):
  5xxn-assembly1_A  TM=9.866E-01  e=2.145E-20  Bacteroides thetaiotaomicron VPI-5482
  3u4a-assembly1_A  TM=9.963E-01  e=5.475E-20  compost metagenome
  3u48-assembly1_A  TM=9.963E-01  e=6.527E-20  compost metagenome
  5tf0-assembly1_B  TM=9.985E-01  e=6.920E-20  Bacteroides intestinalis DSM 17393
  5xxm-assembly1_A  TM=9.451E-01  e=3.232E-20  Bacteroides thetaiotaomicron VPI-5482

Solvent-accessible surface area (backbone atoms only — not comparable to full-atom values): 10936 Å² total; per-residue (Å²): 143,81,85,86,80,85,80,82,81,80,79,80,79,76,79,78,76,81,71,72,57,72,67,58,53,56,52,47,56,51,49,56,57,50,59,71,72,49,55,72,64,40,57,53,7,54,74,30,70,53,71,63,72,90,68,49,89,92,47,58,84,76,40,73,64,41,53,37,31,31,66,32,47,45,26,28,36,34,74,78,75,46,35,70,56,49,50,57,54,42,44,40,18,48,74,58,16,90,81,36,63,69,61,48,34,32,34,83,51,71,40,25,62,84,69,73,57,60,51,36,35,58,48,47,73,65,76,44,52,67,60,47,16,48,51,28,31,51,22,36,53,54,34,43,73,36,55,37,78,41,58,72,50,80,57,73,64,73,45,92,55,88,83,46,77,64,52,48,51,9,45,46,67,48,67,69,63,32,53,52,46,48,53,24,33,52,40,20,54,74,100

Sequence (191 aa):
MKKILLLLTMSAVLCANGQAPAQNAKMKTFIDALMKKMTLEEKLGQLNLPTSGDMVTGEAGSSDIAKKIAAGQVGGLFNIKGAAKIREVQKLAVEKSRLKIPLLFGMDVIHGYQTMFPIPLGMSATWDMDAVQRSARIAATEASADGICWTFSPMVDVSRDPRWGRISEGNGEDVFLGSSIAAAMVKGYQG

Mean predicted aligned error: 8.42 Å

pLDDT: mean 88.67, std 18.39, range [38.88, 98.94]

Foldseek 3Di:
DDDDDDDDPPPPPPPPPPDPPVVVVVVVVVVVVLVVVDDPQLVQLLVDEDEPPPPDPPCCCPDPVLVCLLANNHQAYEDDWAQVSLVVSQCSNQPRHPSNRGYAYEYALQQADVDGDQQQQVVLVVVDLLSLLQRLLRRLVVCVVRPHDYYPDQDQDADPDPVDPCVSSHNYHDPVSSVSSRVSNVNSNPD